Protein AF-A0A7R9P1M8-F1 (afdb_monomer)

Radius of gyration: 37.14 Å; Cα contacts (8 Å, |Δi|>4): 118; chains: 1; bounding box: 90×84×89 Å

Nearest PDB structures (foldseek):
  8ir3-assembly1_R  TM=9.112E-01  e=3.233E-14  Homo sapiens
  7v08-assembly1_w  TM=8.638E-01  e=1.169E-10  Saccharomyces cerevisiae BY4741
  8pv3-assembly1_Cg  TM=8.327E-01  e=1.483E-09  Thermochaetoides thermophila DSM 1495
  8fky-assembly1_ST  TM=3.057E-01  e=1.370E-08  Homo sapiens
  8fkw-assembly1_ST  TM=3.687E-01  e=3.724E-07  Homo sapiens

Structure (mmCIF, N/CA/C/O backbone):
data_AF-A0A7R9P1M8-F1
#
_entry.id   AF-A0A7R9P1M8-F1
#
loop_
_atom_site.group_PDB
_atom_site.id
_atom_site.type_symbol
_atom_site.label_atom_id
_atom_site.label_alt_id
_atom_site.label_comp_id
_atom_site.label_asym_id
_atom_site.label_entity_id
_atom_site.label_seq_id
_atom_site.pdbx_PDB_ins_code
_atom_site.Cartn_x
_atom_site.Cartn_y
_atom_site.Cartn_z
_atom_site.occupancy
_atom_site.B_iso_or_equiv
_atom_site.auth_seq_id
_atom_site.auth_comp_id
_atom_site.auth_asym_id
_atom_site.auth_atom_id
_atom_site.pdbx_PDB_model_num
ATOM 1 N N . MET A 1 1 ? -34.109 23.238 28.960 1.00 33.91 1 MET A N 1
ATOM 2 C CA . MET A 1 1 ? -33.481 24.059 27.879 1.00 33.91 1 MET A CA 1
ATOM 3 C C . MET A 1 1 ? -32.322 23.265 27.256 1.00 33.91 1 MET A C 1
ATOM 5 O O . MET A 1 1 ? -31.266 23.172 27.861 1.00 33.91 1 MET A O 1
ATOM 9 N N . VAL A 1 2 ? -32.544 22.619 26.102 1.00 36.62 2 VAL A N 1
ATOM 10 C CA . VAL A 1 2 ? -31.620 21.648 25.464 1.00 36.62 2 VAL A CA 1
ATOM 11 C C . VAL A 1 2 ? -30.363 22.343 24.923 1.00 36.62 2 VAL A C 1
ATOM 13 O O . VAL A 1 2 ? -30.429 23.009 23.885 1.00 36.62 2 VAL A O 1
ATOM 16 N N . GLN A 1 3 ? -29.222 22.191 25.607 1.00 44.44 3 GLN A N 1
ATOM 17 C CA . GLN A 1 3 ? -27.965 22.880 25.271 1.00 44.44 3 GLN A CA 1
ATOM 18 C C . GLN A 1 3 ? -27.141 22.223 24.149 1.00 44.44 3 GLN A C 1
ATOM 20 O O . GLN A 1 3 ? -26.152 22.800 23.702 1.00 44.44 3 GLN A O 1
ATOM 25 N N . GLY A 1 4 ? -27.555 21.080 23.600 1.00 50.25 4 GLY A N 1
ATOM 26 C CA . GLY A 1 4 ? -26.853 20.493 22.460 1.00 50.25 4 GLY A CA 1
ATOM 27 C C . GLY A 1 4 ? -27.691 19.471 21.714 1.00 50.25 4 GLY A C 1
ATOM 28 O O . GLY A 1 4 ? -28.054 18.441 22.263 1.00 50.25 4 GLY A O 1
ATOM 29 N N . VAL A 1 5 ? -27.966 19.734 20.436 1.00 50.28 5 VAL A N 1
ATOM 30 C CA . VAL A 1 5 ? -28.511 18.719 19.526 1.00 50.28 5 VAL A CA 1
ATOM 31 C C . VAL A 1 5 ? -27.406 18.345 18.559 1.00 50.28 5 VAL A C 1
ATOM 33 O O . VAL A 1 5 ? -26.940 19.174 17.776 1.00 50.28 5 VAL A O 1
ATOM 36 N N . SER A 1 6 ? -26.961 17.090 18.614 1.00 53.50 6 SER A N 1
ATOM 37 C CA . SER A 1 6 ? -26.071 16.558 17.587 1.00 53.50 6 SER A CA 1
ATOM 38 C C . SER A 1 6 ? -26.930 16.156 16.392 1.00 53.50 6 SER A C 1
ATOM 40 O O . SER A 1 6 ? -27.384 15.019 16.289 1.00 53.50 6 SER A O 1
ATOM 42 N N . LEU A 1 7 ? -27.202 17.123 15.513 1.00 57.28 7 LEU A N 1
ATOM 43 C CA . LEU A 1 7 ? -28.158 16.996 14.405 1.00 57.28 7 LEU A CA 1
ATOM 44 C C . LEU A 1 7 ? -27.805 15.876 13.408 1.00 57.28 7 LEU A C 1
ATOM 46 O O . LEU A 1 7 ? -28.711 15.293 12.829 1.00 57.28 7 LEU A O 1
ATOM 50 N N . ILE A 1 8 ? -26.525 15.502 13.255 1.00 56.81 8 ILE A N 1
ATOM 51 C CA . ILE A 1 8 ? -26.124 14.349 12.418 1.00 56.81 8 ILE A CA 1
ATOM 52 C C . ILE A 1 8 ? -26.445 12.999 13.056 1.00 56.81 8 ILE A C 1
ATOM 54 O O . ILE A 1 8 ? -26.829 12.070 12.351 1.00 56.81 8 ILE A O 1
ATOM 58 N N . LEU A 1 9 ? -26.262 12.863 14.370 1.00 58.88 9 LEU A N 1
ATOM 59 C CA . LEU A 1 9 ? -26.604 11.622 15.069 1.00 58.88 9 LEU A CA 1
ATOM 60 C C . LEU A 1 9 ? -28.084 11.585 15.467 1.00 58.88 9 LEU A C 1
ATOM 62 O O . LEU A 1 9 ? -28.535 10.560 15.966 1.00 58.88 9 LEU A O 1
ATOM 66 N N . VAL A 1 10 ? -28.823 12.678 15.229 1.00 65.12 10 VAL A N 1
ATOM 67 C CA . VAL A 1 10 ? -30.232 12.840 15.611 1.00 65.12 10 VAL A CA 1
ATOM 68 C C . VAL A 1 10 ? -30.398 12.527 17.103 1.00 65.12 10 VAL A C 1
ATOM 70 O O . VAL A 1 10 ? -31.267 11.770 17.520 1.00 65.12 10 VAL A O 1
ATOM 73 N N . LEU A 1 11 ? -29.485 13.074 17.911 1.00 65.69 11 LEU A N 1
ATOM 74 C CA . LEU A 1 11 ? -29.470 12.884 19.358 1.00 65.69 11 LEU A CA 1
ATOM 75 C C . LEU A 1 11 ? -29.912 14.184 20.037 1.00 65.69 11 LEU A C 1
ATOM 77 O O . LEU A 1 11 ? -29.122 15.140 20.062 1.00 65.69 11 LEU A O 1
ATOM 81 N N . PRO A 1 12 ? -31.147 14.243 20.566 1.00 70.38 12 PRO A N 1
ATOM 82 C CA . PRO A 1 12 ? -31.504 15.223 21.576 1.00 70.38 12 PRO A CA 1
ATOM 83 C C . PRO A 1 12 ? -30.882 14.780 22.909 1.00 70.38 12 PRO A C 1
ATOM 85 O O . PRO A 1 12 ? -30.998 13.619 23.301 1.00 70.38 12 PRO A O 1
ATOM 88 N N . ALA A 1 13 ? -30.152 15.681 23.563 1.00 72.81 13 ALA A N 1
ATOM 89 C CA . ALA A 1 13 ? -29.645 15.468 24.913 1.00 72.81 13 ALA A CA 1
ATOM 90 C C . ALA A 1 13 ? -30.435 16.364 25.865 1.00 72.81 13 ALA A C 1
ATOM 92 O O . ALA A 1 13 ? -30.288 17.587 25.833 1.00 72.81 13 ALA A O 1
ATOM 93 N N . ASP A 1 14 ? -31.288 15.752 26.679 1.00 79.12 14 ASP A N 1
ATOM 94 C CA . ASP A 1 14 ? -32.125 16.464 27.637 1.00 79.12 14 ASP A CA 1
ATOM 95 C C . ASP A 1 14 ? -31.483 16.392 29.021 1.00 79.12 14 ASP A C 1
ATOM 97 O O . ASP A 1 14 ? -31.385 15.326 29.625 1.00 79.12 14 ASP A O 1
ATOM 101 N N . ASP A 1 15 ? -31.035 17.543 29.519 1.00 77.69 15 ASP A N 1
ATOM 102 C CA . ASP A 1 15 ? -30.379 17.671 30.828 1.00 77.69 15 ASP A CA 1
ATOM 103 C C . ASP A 1 15 ? -31.388 17.828 31.987 1.00 77.69 15 ASP A C 1
ATOM 105 O O . ASP A 1 15 ? -31.011 18.093 33.132 1.00 77.69 15 ASP A O 1
ATOM 109 N N . GLU A 1 16 ? -32.690 17.705 31.708 1.00 81.31 16 GLU A N 1
ATOM 110 C CA . GLU A 1 16 ? -33.734 17.835 32.723 1.00 81.31 16 GLU A CA 1
ATOM 111 C C . GLU A 1 16 ? -33.775 16.610 33.642 1.00 81.31 16 GLU A C 1
ATOM 113 O O . GLU A 1 16 ? -33.667 15.457 33.221 1.00 81.31 16 GLU A O 1
ATOM 118 N N . LYS A 1 17 ? -33.911 16.864 34.949 1.00 76.94 17 LYS A N 1
ATOM 119 C CA . LYS A 1 17 ? -33.915 15.804 35.960 1.00 76.94 17 LYS A CA 1
ATOM 120 C C . LYS A 1 17 ? -35.163 14.939 35.795 1.00 76.94 17 LYS A C 1
ATOM 122 O O . LYS A 1 17 ? -36.282 15.431 35.908 1.00 76.94 17 LYS A O 1
ATOM 127 N N . LEU A 1 18 ? -34.962 13.637 35.613 1.00 78.62 18 LEU A N 1
ATOM 128 C CA . LEU A 1 18 ? -36.055 12.670 35.546 1.00 78.62 18 LEU A CA 1
ATOM 129 C C . LEU A 1 18 ? -36.800 12.585 36.887 1.00 78.62 18 LEU A C 1
ATOM 131 O O . LEU A 1 18 ? -36.188 12.424 37.947 1.00 78.62 18 LEU A O 1
ATOM 135 N N . GLY A 1 19 ? -38.132 12.648 36.837 1.00 76.50 19 GLY A N 1
ATOM 136 C CA . GLY A 1 19 ? -38.995 12.490 38.006 1.00 76.50 19 GLY A CA 1
ATOM 137 C C . GLY A 1 19 ? -39.025 11.037 38.482 1.00 76.50 19 GLY A C 1
ATOM 138 O O . GLY A 1 19 ? -39.856 10.250 38.035 1.00 76.50 19 GLY A O 1
ATOM 139 N N . THR A 1 20 ? -38.134 10.677 39.409 1.00 70.62 20 THR A N 1
ATOM 140 C CA . THR A 1 20 ? -37.931 9.299 39.907 1.00 70.62 20 THR A CA 1
ATOM 141 C C . THR A 1 20 ? -39.194 8.628 40.456 1.00 70.62 20 THR A C 1
ATOM 143 O O . THR A 1 20 ? -39.318 7.412 40.380 1.00 70.62 20 T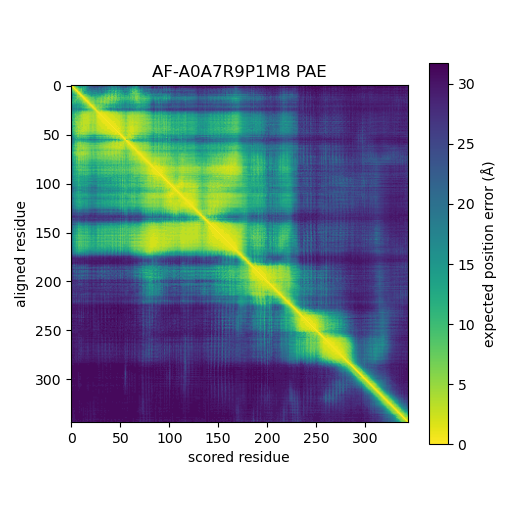HR A O 1
ATOM 146 N N . GLN A 1 21 ? -40.161 9.400 40.956 1.00 67.50 21 GLN A N 1
ATOM 147 C CA . GLN A 1 21 ? -41.427 8.890 41.500 1.00 67.50 21 GLN A CA 1
ATOM 148 C C . GLN A 1 21 ? -42.419 8.432 40.416 1.00 67.50 21 GLN A C 1
ATOM 150 O O . GLN A 1 21 ? -43.186 7.496 40.634 1.00 67.50 21 GLN A O 1
ATOM 155 N N . ASN A 1 22 ? -42.384 9.051 39.233 1.00 65.50 22 ASN A N 1
ATOM 156 C CA . ASN A 1 22 ? -43.268 8.714 38.109 1.00 65.50 22 ASN A CA 1
ATOM 157 C C . ASN A 1 22 ? -42.772 7.488 37.327 1.00 65.50 22 ASN A C 1
ATOM 159 O O . ASN A 1 22 ? -43.540 6.860 36.607 1.00 65.50 22 ASN A O 1
ATOM 163 N N . LEU A 1 23 ? -41.502 7.119 37.515 1.00 68.50 23 LEU A N 1
ATOM 164 C CA . LEU A 1 23 ? -40.864 5.940 36.922 1.00 68.50 23 LEU A CA 1
ATOM 165 C C . LEU A 1 23 ? -41.205 4.623 37.641 1.00 68.50 23 LEU A C 1
ATOM 167 O O . LEU A 1 23 ? -40.931 3.562 37.098 1.00 68.50 23 LEU A O 1
ATOM 171 N N . VAL A 1 24 ? -41.766 4.681 38.855 1.00 69.19 24 VAL A N 1
ATOM 172 C CA . VAL A 1 24 ? -42.072 3.500 39.695 1.00 69.19 24 VAL A CA 1
ATOM 173 C C . VAL A 1 24 ? -43.558 3.106 39.623 1.00 69.19 24 VAL A C 1
ATOM 175 O O . VAL A 1 24 ? -43.949 2.036 40.080 1.00 69.19 24 VAL A O 1
ATOM 178 N N . ARG A 1 25 ? -44.410 3.962 39.045 1.00 73.88 25 ARG A N 1
ATOM 179 C CA . ARG A 1 25 ? -45.865 3.754 38.954 1.00 73.88 25 ARG A CA 1
ATOM 180 C C . ARG A 1 25 ? -46.264 3.005 37.678 1.00 73.88 25 ARG A C 1
ATOM 182 O O . ARG A 1 25 ? -45.540 3.013 36.690 1.00 73.88 25 ARG A O 1
ATOM 189 N N . SER A 1 26 ? -47.475 2.443 37.671 1.00 72.75 26 SER A N 1
ATOM 190 C CA . SER A 1 26 ? -48.095 1.786 36.505 1.00 72.75 26 SER A CA 1
ATOM 191 C C . SER A 1 26 ? -48.240 2.686 35.267 1.00 72.75 26 SER A C 1
ATOM 193 O O . SER A 1 26 ? -48.416 2.178 34.166 1.00 72.75 26 SER A O 1
ATOM 195 N N . ASP A 1 27 ? -48.153 4.011 35.426 1.00 79.69 27 ASP A N 1
ATOM 196 C CA . ASP A 1 27 ? -48.227 5.000 34.338 1.00 79.69 27 ASP A CA 1
ATOM 197 C C . ASP A 1 27 ? -46.855 5.384 33.738 1.00 79.69 27 ASP A C 1
ATOM 199 O O . ASP A 1 27 ? -46.757 6.354 32.983 1.00 79.69 27 ASP A O 1
ATOM 203 N N . GLN A 1 28 ? -45.794 4.625 34.039 1.00 85.50 28 GLN A N 1
ATOM 204 C CA . GLN A 1 28 ? -44.430 4.854 33.544 1.00 85.50 28 GLN A CA 1
ATOM 205 C C . GLN A 1 28 ? -44.363 5.048 32.019 1.00 85.50 28 GLN A C 1
ATOM 207 O O . GLN A 1 28 ? -43.716 5.981 31.541 1.00 85.50 28 GLN A O 1
ATOM 212 N N . ASP A 1 29 ? -45.050 4.199 31.253 1.00 87.69 29 ASP A N 1
ATOM 213 C CA . ASP A 1 29 ? -45.000 4.231 29.787 1.00 87.69 29 ASP A CA 1
ATOM 214 C C . ASP A 1 29 ? -45.601 5.515 29.206 1.00 87.69 29 ASP A C 1
ATOM 216 O O . ASP A 1 29 ? -45.087 6.051 28.224 1.00 87.69 29 ASP A O 1
ATOM 220 N N . LYS A 1 30 ? -46.666 6.042 29.826 1.00 89.38 30 LYS A N 1
ATOM 221 C CA . LYS A 1 30 ? -47.288 7.306 29.404 1.00 89.38 30 LYS A CA 1
ATOM 222 C C . LYS A 1 30 ? -46.332 8.469 29.644 1.00 89.38 30 LYS A C 1
ATOM 224 O O . LYS A 1 30 ? -46.075 9.241 28.729 1.00 89.38 30 LYS A O 1
ATOM 229 N N . TYR A 1 31 ? -45.727 8.520 30.831 1.00 87.50 31 TYR A N 1
ATOM 230 C CA . TYR A 1 31 ? -44.751 9.549 31.187 1.00 87.50 31 TYR A CA 1
ATOM 231 C C . TYR A 1 31 ? -43.525 9.545 30.258 1.00 87.50 31 TYR A C 1
ATOM 233 O O . TYR A 1 31 ? -43.118 10.597 29.767 1.00 87.50 31 TYR A O 1
ATOM 241 N N . LEU A 1 32 ? -42.956 8.369 29.965 1.00 88.31 32 LEU A N 1
ATOM 242 C CA . LEU A 1 32 ? -41.826 8.248 29.036 1.00 88.31 32 LEU A CA 1
ATOM 243 C C . LEU A 1 32 ? -42.207 8.638 27.605 1.00 88.31 32 LEU A C 1
ATOM 245 O O . LEU A 1 32 ? -41.400 9.248 26.904 1.00 88.31 32 LEU A O 1
ATOM 249 N N . LYS A 1 33 ? -43.425 8.299 27.170 1.00 91.50 33 LYS A N 1
ATOM 250 C CA . LYS A 1 33 ? -43.931 8.659 25.845 1.00 91.50 33 LYS A CA 1
ATOM 251 C C . LYS A 1 33 ? -44.124 10.166 25.703 1.00 91.50 33 LYS A C 1
ATOM 253 O O . LYS A 1 33 ? -43.729 10.708 24.675 1.00 91.50 33 LYS A O 1
ATOM 258 N N . ASP A 1 34 ? -44.689 10.827 26.708 1.00 90.25 34 ASP A N 1
ATOM 259 C CA . ASP A 1 34 ? -44.897 12.278 26.695 1.00 90.25 34 ASP A CA 1
ATOM 260 C C . ASP A 1 34 ? -43.557 13.024 26.698 1.00 90.25 34 ASP A C 1
ATOM 262 O O . ASP A 1 34 ? -43.338 13.898 25.862 1.00 90.25 34 ASP A O 1
ATOM 266 N N . LEU A 1 35 ? -42.605 12.588 27.532 1.00 88.69 35 LEU A N 1
ATOM 267 C CA . LEU A 1 35 ? -41.245 13.130 27.543 1.00 88.69 35 LEU A CA 1
ATOM 268 C C . LEU A 1 35 ? -40.546 12.944 26.184 1.00 88.69 35 LEU A C 1
ATOM 270 O O . LEU A 1 35 ? -40.005 13.890 25.616 1.00 88.69 35 LEU A O 1
ATOM 274 N N . ALA A 1 36 ? -40.590 11.731 25.621 1.00 90.25 36 ALA A N 1
ATOM 275 C CA . ALA A 1 36 ? -39.993 11.448 24.318 1.00 90.25 36 ALA A CA 1
ATOM 276 C C . ALA A 1 36 ? -40.665 12.239 23.185 1.00 90.25 36 ALA A C 1
ATOM 278 O O . ALA A 1 36 ? -39.981 12.664 22.253 1.00 90.25 36 ALA A O 1
ATOM 279 N N . ARG A 1 37 ? -41.987 12.454 23.259 1.00 93.25 37 ARG A N 1
ATOM 280 C CA . ARG A 1 37 ? -42.743 13.279 22.308 1.00 93.25 37 ARG A CA 1
ATOM 281 C C . ARG A 1 37 ? -42.241 14.718 22.333 1.00 93.25 37 ARG A C 1
ATOM 283 O O . ARG A 1 37 ? -41.959 15.265 21.270 1.00 93.25 37 ARG A O 1
ATOM 290 N N . ASP A 1 38 ? -42.104 15.305 23.517 1.00 90.94 38 ASP A N 1
ATOM 291 C CA . ASP A 1 38 ? -41.679 16.697 23.670 1.00 90.94 38 ASP A CA 1
ATOM 292 C C . ASP A 1 38 ? -40.243 16.894 23.151 1.00 90.94 38 ASP A C 1
ATOM 294 O O . ASP A 1 38 ? -39.971 17.818 22.378 1.00 90.94 38 ASP A O 1
ATOM 298 N N . ASN A 1 39 ? -39.341 15.955 23.450 1.00 89.69 39 ASN A N 1
ATOM 299 C CA . ASN A 1 39 ? -37.948 16.014 22.995 1.00 89.69 39 ASN A CA 1
ATOM 300 C C . ASN A 1 39 ? -37.823 15.772 21.478 1.00 89.69 39 ASN A C 1
ATOM 302 O O . ASN A 1 39 ? -37.040 16.441 20.795 1.00 89.69 39 ASN A O 1
ATOM 306 N N . ALA A 1 40 ? -38.630 14.864 20.915 1.00 91.56 40 ALA A N 1
ATOM 307 C CA . ALA A 1 40 ? -38.711 14.650 19.470 1.00 91.56 40 ALA A CA 1
ATOM 308 C C . ALA A 1 40 ? -39.262 15.884 18.741 1.00 91.56 40 ALA A C 1
ATOM 310 O O . ALA A 1 40 ? -38.746 16.245 17.683 1.00 91.56 40 ALA A O 1
ATOM 311 N N . GLN A 1 41 ? -40.256 16.566 19.319 1.00 91.62 41 GLN A N 1
ATOM 312 C CA . GLN A 1 41 ? -40.802 17.801 18.760 1.00 91.62 41 GLN A CA 1
ATOM 313 C C . GLN A 1 41 ? -39.725 18.888 18.668 1.00 91.62 41 GLN A C 1
ATOM 315 O O . GLN A 1 41 ? -39.547 19.493 17.611 1.00 91.62 41 GLN A O 1
ATOM 320 N N . LEU A 1 42 ? -38.953 19.097 19.740 1.00 90.19 42 LEU A N 1
ATOM 321 C CA . LEU A 1 42 ? -37.840 20.054 19.747 1.00 90.19 42 LEU A CA 1
ATOM 322 C C . LEU A 1 42 ? -36.767 19.713 18.705 1.00 90.19 42 LEU A C 1
ATOM 324 O O . LEU A 1 42 ? -36.198 20.609 18.077 1.00 90.19 42 LEU A O 1
ATOM 328 N N . LEU A 1 43 ? -36.488 18.424 18.508 1.00 88.75 43 LEU A N 1
ATOM 329 C CA . LEU A 1 43 ? -35.537 17.959 17.506 1.00 88.75 43 LEU A CA 1
ATOM 330 C C . LEU A 1 43 ? -36.031 18.224 16.079 1.00 88.75 43 LEU A C 1
ATOM 332 O O . LEU A 1 43 ? -35.263 18.726 15.260 1.00 88.75 43 LEU A O 1
ATOM 336 N N . ILE A 1 44 ? -37.293 17.910 15.777 1.00 90.88 44 ILE A N 1
ATOM 337 C CA . ILE A 1 44 ? -37.873 18.107 14.441 1.00 90.88 44 ILE A CA 1
ATOM 338 C C . ILE A 1 44 ? -37.930 19.596 14.101 1.00 90.88 44 ILE A C 1
ATOM 340 O O . ILE A 1 44 ? -37.521 19.974 13.004 1.00 90.88 44 ILE A O 1
ATOM 344 N N . ASN A 1 45 ? -38.332 20.440 15.057 1.00 91.69 45 ASN A N 1
ATOM 345 C CA . ASN A 1 45 ? -38.341 21.894 14.887 1.00 91.69 45 ASN A CA 1
ATOM 346 C C . ASN A 1 45 ? -36.953 22.407 14.455 1.00 91.69 45 ASN A C 1
ATOM 348 O O . ASN A 1 45 ? -36.838 23.106 13.453 1.00 91.69 45 ASN A O 1
ATOM 352 N N . LYS A 1 46 ? -35.882 21.962 15.128 1.00 88.69 46 LYS A N 1
ATOM 353 C CA . LYS A 1 46 ? -34.498 22.327 14.774 1.00 88.69 46 LYS A CA 1
ATOM 354 C C . LYS A 1 46 ? -34.040 21.780 13.421 1.00 88.69 46 LYS A C 1
ATOM 356 O O . LYS A 1 46 ? -33.220 22.411 12.764 1.00 88.69 46 LYS A O 1
ATOM 361 N N . ILE A 1 47 ? -34.521 20.609 12.995 1.00 88.75 47 ILE A N 1
ATOM 362 C CA . ILE A 1 47 ? -34.212 20.068 11.659 1.00 88.75 47 ILE A CA 1
ATOM 363 C C . ILE A 1 47 ? -34.887 20.906 10.569 1.00 88.75 47 ILE A C 1
ATOM 365 O O . ILE A 1 47 ? -34.293 21.110 9.514 1.00 88.75 47 ILE A O 1
ATOM 369 N N . TRP A 1 48 ? -36.102 21.398 10.808 1.00 89.19 48 TRP A N 1
ATOM 370 C CA . TRP A 1 48 ? -36.834 22.225 9.846 1.00 89.19 48 TRP A CA 1
ATOM 371 C C . TRP A 1 48 ? -36.317 23.665 9.746 1.00 89.19 48 TRP A C 1
ATOM 373 O O . TRP A 1 48 ? -36.492 24.289 8.704 1.00 89.19 48 TRP A O 1
ATOM 383 N N . GLU A 1 49 ? -35.633 24.175 10.773 1.00 90.12 49 GLU A N 1
ATOM 384 C CA . GLU A 1 49 ? -34.912 25.459 10.715 1.00 90.12 49 GLU A CA 1
ATOM 385 C C . GLU A 1 49 ? -33.676 25.423 9.790 1.00 90.12 49 GLU A C 1
ATOM 387 O O . GLU A 1 49 ? -33.194 26.468 9.351 1.00 90.12 49 GLU A O 1
ATOM 392 N N . LEU A 1 50 ? -33.133 24.236 9.492 1.00 89.00 50 LEU A N 1
ATOM 393 C CA . LEU A 1 50 ? -31.931 24.087 8.669 1.00 89.00 50 LEU A CA 1
ATOM 394 C C . LEU A 1 50 ? -32.219 24.287 7.168 1.00 89.00 50 LEU A C 1
ATOM 396 O O . LEU A 1 50 ? -33.315 23.987 6.688 1.00 89.00 50 LEU A O 1
ATOM 400 N N . PRO A 1 51 ? -31.215 24.722 6.378 1.00 90.00 51 PRO A N 1
ATOM 401 C CA . PRO A 1 51 ? -31.383 24.910 4.942 1.00 90.00 51 PRO A CA 1
ATOM 402 C C . PRO A 1 51 ? -31.721 23.582 4.253 1.00 90.00 51 PRO A C 1
ATOM 404 O O . PRO A 1 51 ? -30.976 22.596 4.346 1.00 90.00 51 PRO A O 1
ATOM 407 N N . SER A 1 52 ? -32.848 23.582 3.541 1.00 88.62 52 SER A N 1
ATOM 408 C CA . SER A 1 52 ? -33.305 22.459 2.729 1.00 88.62 52 SER A CA 1
ATOM 409 C C . SER A 1 52 ? -32.954 22.671 1.258 1.00 88.62 52 SER A C 1
ATOM 411 O O . SER A 1 52 ? -33.077 23.764 0.710 1.00 88.62 52 SER A O 1
ATOM 413 N N . GLU A 1 53 ? -32.500 21.605 0.612 1.00 88.50 53 GLU A N 1
ATOM 414 C CA . GLU A 1 53 ? -32.203 21.556 -0.812 1.00 88.50 53 GLU A CA 1
ATOM 415 C C . GLU A 1 53 ? -33.092 20.509 -1.468 1.00 88.50 53 GLU A C 1
ATOM 417 O O . GLU A 1 53 ? -33.288 19.411 -0.943 1.00 88.50 53 GLU A O 1
ATOM 422 N N . ARG A 1 54 ? -33.634 20.845 -2.637 1.00 86.56 54 ARG A N 1
ATOM 423 C CA . ARG A 1 54 ? -34.325 19.873 -3.482 1.00 86.56 54 ARG A CA 1
ATOM 424 C C . ARG A 1 54 ? -33.288 19.213 -4.371 1.00 86.56 54 ARG A C 1
ATOM 426 O O . ARG A 1 54 ? -32.727 19.864 -5.250 1.00 86.56 54 ARG A O 1
ATOM 433 N N . ILE A 1 55 ? -33.014 17.944 -4.102 1.00 85.19 55 ILE A N 1
ATOM 434 C CA . ILE A 1 55 ? -32.154 17.113 -4.939 1.00 85.19 55 ILE A CA 1
ATOM 435 C C . ILE A 1 55 ? -33.067 16.071 -5.573 1.00 85.19 55 ILE A C 1
ATOM 437 O O . ILE A 1 55 ? -33.696 15.278 -4.871 1.00 85.19 55 ILE A O 1
ATOM 441 N N . ASP A 1 56 ? -33.155 16.120 -6.899 1.00 85.06 56 ASP A N 1
ATOM 442 C CA . ASP A 1 56 ? -34.098 15.352 -7.710 1.00 85.06 56 ASP A CA 1
ATOM 443 C C . ASP A 1 56 ? -35.560 15.615 -7.284 1.00 85.06 56 ASP A C 1
ATOM 445 O O . ASP A 1 56 ? -36.089 16.700 -7.525 1.00 85.06 56 ASP A O 1
ATOM 449 N N . GLU A 1 57 ? -36.198 14.651 -6.616 1.00 84.62 57 GLU A N 1
ATOM 450 C CA . GLU A 1 57 ? -37.596 14.700 -6.156 1.00 84.62 57 GLU A CA 1
ATOM 451 C C . GLU A 1 57 ? -37.717 14.757 -4.619 1.00 84.62 57 GLU A C 1
ATOM 453 O O . GLU A 1 57 ? -38.821 14.838 -4.080 1.00 84.62 57 GLU A O 1
ATOM 458 N N . ALA A 1 58 ? -36.592 14.725 -3.892 1.00 83.06 58 ALA A N 1
ATOM 459 C CA . ALA A 1 58 ? -36.567 14.679 -2.433 1.00 83.06 58 ALA A CA 1
ATOM 460 C C . ALA A 1 58 ? -36.087 16.004 -1.824 1.00 83.06 58 ALA A C 1
ATOM 462 O O . ALA A 1 58 ? -35.107 16.610 -2.263 1.00 83.06 58 ALA A O 1
ATOM 463 N N . ILE A 1 59 ? -36.765 16.436 -0.759 1.00 87.00 59 ILE A N 1
ATOM 464 C CA . ILE A 1 59 ? -36.324 17.554 0.078 1.00 87.00 59 ILE A CA 1
ATOM 465 C C . ILE A 1 59 ? -35.306 17.002 1.077 1.00 87.00 59 ILE A C 1
ATOM 467 O O . ILE A 1 59 ? -35.650 16.201 1.946 1.00 87.00 59 ILE A O 1
ATOM 471 N N . VAL A 1 60 ? -34.047 17.412 0.941 1.00 89.31 60 VAL A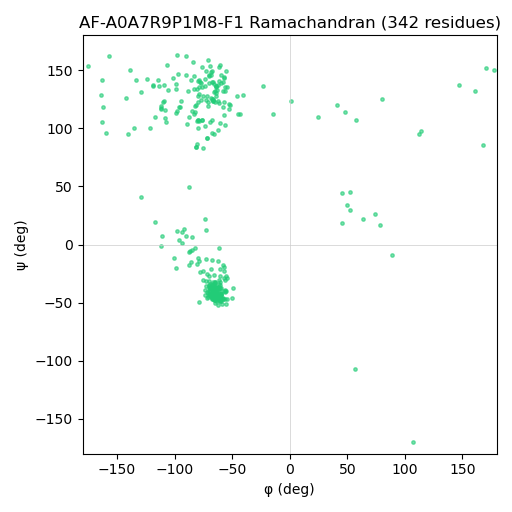 N 1
ATOM 472 C CA . VAL A 1 60 ? -32.936 16.975 1.793 1.00 89.31 60 VAL A CA 1
ATOM 473 C C . VAL A 1 60 ? -32.435 18.155 2.613 1.00 89.31 60 VAL A C 1
ATOM 475 O O . VAL A 1 60 ? -32.251 19.252 2.097 1.00 89.31 60 VAL A O 1
ATOM 478 N N . VAL A 1 61 ? -32.177 17.934 3.898 1.00 89.62 61 VAL A N 1
ATOM 479 C CA . VAL A 1 61 ? -31.631 18.951 4.805 1.00 89.62 61 VAL A CA 1
ATOM 480 C C . VAL A 1 61 ? -30.122 18.759 4.958 1.00 89.62 61 VAL A C 1
ATOM 482 O O . VAL A 1 61 ? -29.649 17.642 5.184 1.00 89.62 61 VAL A O 1
ATOM 485 N N . LYS A 1 62 ? -29.346 19.846 4.868 1.00 87.19 62 LYS A N 1
ATOM 486 C CA . LYS A 1 62 ? -27.899 19.812 5.137 1.00 87.19 62 LYS A CA 1
ATOM 487 C C . LYS A 1 62 ? -27.630 19.862 6.638 1.00 87.19 62 LYS A C 1
ATOM 489 O O . LYS A 1 62 ? -27.750 20.908 7.268 1.00 87.19 62 LYS A O 1
ATOM 494 N N . LEU A 1 63 ? -27.226 18.727 7.203 1.00 86.31 63 LEU A N 1
ATOM 495 C CA . LEU A 1 63 ? -26.902 18.624 8.625 1.00 86.31 63 LEU A CA 1
ATOM 496 C C . LEU A 1 63 ? -25.486 19.171 8.922 1.00 86.31 63 LEU A C 1
ATOM 498 O O . LEU A 1 63 ? -24.559 18.925 8.141 1.00 86.31 63 LEU A O 1
ATOM 502 N N . PRO A 1 64 ? -25.286 19.886 10.046 1.00 87.62 64 PRO A N 1
ATOM 503 C CA . PRO A 1 64 ? -23.973 20.380 10.467 1.00 87.62 64 PRO A CA 1
ATOM 504 C C . PRO A 1 64 ? -23.052 19.226 10.893 1.00 87.62 64 PRO A C 1
ATOM 506 O O . PRO A 1 64 ? -23.558 18.204 11.350 1.00 87.62 64 PRO A O 1
ATOM 509 N N . PRO A 1 65 ? -21.714 19.366 10.809 1.00 85.81 65 PRO A N 1
ATOM 510 C CA . PRO A 1 65 ? -20.773 18.309 11.190 1.00 85.81 65 PRO A CA 1
ATOM 511 C C . PRO A 1 65 ? -20.997 17.820 12.635 1.00 85.81 65 PRO A C 1
ATOM 513 O O . PRO A 1 65 ? -21.416 18.600 13.493 1.00 85.81 65 PRO A O 1
ATOM 516 N N . PRO A 1 66 ? -20.714 16.538 12.936 1.00 84.31 66 PRO A N 1
ATOM 517 C CA . PRO A 1 66 ? -21.039 15.966 14.235 1.00 84.31 66 PRO A CA 1
ATOM 518 C C . PRO A 1 66 ? -20.177 16.603 15.331 1.00 84.31 66 PRO A C 1
ATOM 520 O O . PRO A 1 66 ? -18.949 16.580 15.259 1.00 84.31 66 PRO A O 1
ATOM 523 N N . SER A 1 67 ? -20.825 17.143 16.362 1.00 83.94 67 SER A N 1
ATOM 524 C CA . SER A 1 67 ? -20.164 17.708 17.547 1.00 83.94 67 SER A CA 1
ATOM 525 C C . SER A 1 67 ? -19.573 16.635 18.466 1.00 83.94 67 SER A C 1
ATOM 527 O O . SER A 1 67 ? -18.554 16.860 19.118 1.00 83.94 67 SER A O 1
ATOM 529 N N . PHE A 1 68 ? -20.198 15.456 18.518 1.00 84.69 68 PHE A N 1
ATOM 530 C CA . PHE A 1 68 ? -19.778 14.367 19.391 1.00 84.69 68 PHE A CA 1
ATOM 531 C C . PHE A 1 68 ? -18.624 13.575 18.765 1.00 84.69 68 PHE A C 1
ATOM 533 O O . PHE A 1 68 ? -18.780 12.906 17.740 1.00 84.69 68 PHE A O 1
ATOM 540 N N . ILE A 1 69 ? -17.449 13.645 19.391 1.00 86.88 69 ILE A N 1
ATOM 541 C CA . ILE A 1 69 ? -16.241 12.965 18.918 1.00 86.88 69 ILE A CA 1
ATOM 542 C C . ILE A 1 69 ? -16.307 11.492 19.324 1.00 86.88 69 ILE A C 1
ATOM 544 O O . ILE A 1 69 ? -15.994 11.122 20.455 1.00 86.88 69 ILE A O 1
ATOM 548 N N . LEU A 1 70 ? -16.685 10.634 18.378 1.00 87.69 70 LEU A N 1
ATOM 549 C CA . LEU A 1 70 ? -16.651 9.187 18.570 1.00 87.69 70 LEU A CA 1
ATOM 550 C C . LEU A 1 70 ? -15.226 8.632 18.398 1.00 87.69 70 LEU A C 1
ATOM 552 O O . LEU A 1 70 ? -14.498 9.054 17.488 1.00 87.69 70 LEU A O 1
ATOM 556 N N . PRO A 1 71 ? -14.810 7.648 19.218 1.00 93.12 71 PRO A N 1
ATOM 557 C CA . PRO A 1 71 ? -13.540 6.971 19.013 1.00 93.12 71 PRO A CA 1
ATOM 558 C C . PRO A 1 71 ? -13.560 6.208 17.685 1.00 93.12 71 PRO A C 1
ATOM 560 O O . PRO A 1 71 ? -14.520 5.519 17.340 1.00 93.12 71 PRO A O 1
ATOM 563 N N . ARG A 1 72 ? -12.468 6.313 16.926 1.00 94.31 72 ARG A N 1
ATOM 564 C CA . ARG A 1 72 ? -12.323 5.589 15.659 1.00 94.31 72 ARG A CA 1
ATOM 565 C C . ARG A 1 72 ? -12.155 4.095 15.921 1.00 94.31 72 ARG A C 1
ATOM 567 O O . ARG A 1 72 ? -11.344 3.707 16.753 1.00 94.31 72 ARG A O 1
ATOM 574 N N . GLU A 1 73 ? -12.812 3.269 15.109 1.00 93.69 73 GLU A N 1
ATOM 575 C CA . GLU A 1 73 ? -12.597 1.813 15.096 1.00 93.69 73 GLU A CA 1
ATOM 576 C C . GLU A 1 73 ? -11.141 1.464 14.751 1.00 93.69 73 GLU A C 1
ATOM 578 O O . GLU A 1 73 ? -10.515 0.608 15.372 1.00 93.69 73 GLU A O 1
ATOM 583 N N . ASN A 1 74 ? -10.590 2.160 13.753 1.00 94.25 74 ASN A N 1
ATOM 584 C CA . ASN A 1 74 ? -9.249 1.920 13.245 1.00 94.25 74 ASN A CA 1
ATOM 585 C C . ASN A 1 74 ? -8.329 3.117 13.506 1.00 94.25 74 ASN A C 1
ATOM 587 O O . ASN A 1 74 ? -8.746 4.273 13.317 1.00 94.25 74 ASN A O 1
ATOM 591 N N . PRO A 1 75 ? -7.053 2.861 13.861 1.00 93.44 75 PRO A N 1
ATOM 592 C CA . PRO A 1 75 ? -6.078 3.923 14.025 1.00 93.44 75 PRO A CA 1
ATOM 593 C C . PRO A 1 75 ? -5.906 4.687 12.715 1.00 93.44 75 PRO A C 1
ATOM 595 O O . PRO A 1 75 ? -6.114 4.158 11.616 1.00 93.44 75 PRO A O 1
ATOM 598 N N . VAL A 1 76 ? -5.484 5.942 12.832 1.00 92.12 76 VAL A N 1
ATOM 599 C CA . VAL A 1 76 ? -5.162 6.757 11.662 1.00 92.12 76 VAL A CA 1
ATOM 600 C C . VAL A 1 76 ? -4.099 6.026 10.828 1.00 92.12 76 VAL A C 1
ATOM 602 O O . VAL A 1 76 ? -3.105 5.549 11.391 1.00 92.12 76 VAL A O 1
ATOM 605 N N . PRO A 1 77 ? -4.284 5.901 9.499 1.00 94.19 77 PRO A N 1
ATOM 606 C CA . PRO A 1 77 ? -3.276 5.313 8.632 1.00 94.19 77 PRO A CA 1
ATOM 607 C C . PRO A 1 77 ? -1.930 6.005 8.842 1.00 94.19 77 PRO A C 1
ATOM 609 O O . PRO A 1 77 ? -1.808 7.216 8.661 1.00 94.19 77 PRO A O 1
ATOM 612 N N . LYS A 1 78 ? -0.910 5.235 9.234 1.00 89.88 78 LYS A N 1
ATOM 613 C CA . LYS A 1 78 ? 0.431 5.785 9.445 1.00 89.88 78 LYS A CA 1
ATOM 614 C C . LYS A 1 78 ? 0.963 6.363 8.128 1.00 89.88 78 LYS A C 1
ATOM 616 O O . LYS A 1 78 ? 0.766 5.734 7.078 1.00 89.88 78 LYS A O 1
ATOM 621 N N . PRO A 1 79 ? 1.666 7.509 8.161 1.00 89.56 79 PRO A N 1
ATOM 622 C CA . PRO A 1 79 ? 2.297 8.049 6.968 1.00 89.56 79 PRO A CA 1
ATOM 623 C C . PRO A 1 79 ? 3.261 7.014 6.385 1.00 89.56 79 PRO A C 1
ATOM 625 O O . PRO A 1 79 ? 3.911 6.251 7.107 1.00 89.56 79 PRO A O 1
ATOM 628 N N . LYS A 1 80 ? 3.330 6.957 5.053 1.00 87.00 80 LYS A N 1
ATOM 629 C CA . LYS A 1 80 ? 4.201 5.996 4.376 1.00 87.00 80 LYS A CA 1
ATOM 630 C C . LYS A 1 80 ? 5.657 6.326 4.719 1.00 87.00 80 LYS A C 1
ATOM 632 O O . LYS A 1 80 ? 6.070 7.467 4.518 1.00 87.00 80 LYS A O 1
ATOM 637 N N . PRO A 1 81 ? 6.446 5.351 5.193 1.00 89.25 81 PRO A N 1
ATOM 638 C CA . PRO A 1 81 ? 7.848 5.588 5.485 1.00 89.25 81 PRO A CA 1
ATOM 639 C C . PRO A 1 81 ? 8.595 5.944 4.198 1.00 89.25 81 PRO A C 1
ATOM 641 O O . PRO A 1 81 ? 8.400 5.314 3.154 1.00 89.25 81 PRO A O 1
ATOM 644 N N . ILE A 1 82 ? 9.452 6.959 4.289 1.00 90.69 82 ILE A N 1
ATOM 645 C CA . ILE A 1 82 ? 10.212 7.488 3.155 1.00 90.69 82 ILE A CA 1
ATOM 646 C C . ILE A 1 82 ? 11.222 6.431 2.687 1.00 90.69 82 ILE A C 1
ATOM 648 O O . ILE A 1 82 ? 12.036 5.929 3.468 1.00 90.69 82 ILE A O 1
ATOM 652 N N . SER A 1 83 ? 11.178 6.086 1.399 1.00 92.75 83 SER A N 1
ATOM 653 C CA . SER A 1 83 ? 12.141 5.168 0.779 1.00 92.75 83 SER A CA 1
ATOM 654 C C . SER A 1 83 ? 13.527 5.804 0.640 1.00 92.75 83 SER A C 1
ATOM 656 O O . SER A 1 83 ? 13.656 7.025 0.583 1.00 92.75 83 SER A O 1
ATOM 658 N N . LYS A 1 84 ? 14.583 4.988 0.506 1.00 91.50 84 LYS A N 1
ATOM 659 C CA . LYS A 1 84 ? 15.954 5.503 0.328 1.00 91.50 84 LYS A CA 1
ATOM 660 C C . LYS A 1 84 ? 16.081 6.448 -0.876 1.00 91.50 84 LYS A C 1
ATOM 662 O O . LYS A 1 84 ? 16.751 7.466 -0.779 1.00 91.50 84 LYS A O 1
ATOM 667 N N . TRP A 1 85 ? 15.408 6.127 -1.982 1.00 91.62 85 TRP A N 1
ATOM 668 C CA . TRP A 1 85 ? 15.394 6.980 -3.172 1.00 91.62 85 TRP A CA 1
ATOM 669 C C . TRP A 1 85 ? 14.676 8.309 -2.933 1.00 91.62 85 TRP A C 1
ATOM 671 O O . TRP A 1 85 ? 15.138 9.333 -3.406 1.00 91.62 85 TRP A O 1
ATOM 681 N N . GLN A 1 86 ? 13.572 8.316 -2.182 1.00 92.75 86 GLN A N 1
ATOM 682 C CA . GLN A 1 86 ? 12.872 9.562 -1.858 1.00 92.75 86 GLN A CA 1
ATOM 683 C C . GLN A 1 86 ? 13.697 10.465 -0.941 1.00 92.75 86 GLN A C 1
ATOM 685 O O . GLN A 1 86 ? 13.691 11.667 -1.159 1.00 92.75 86 GLN A O 1
ATOM 690 N N . LYS A 1 87 ? 14.436 9.895 0.025 1.00 93.75 87 LYS A N 1
ATOM 691 C CA . LYS A 1 87 ? 15.391 10.664 0.842 1.00 93.75 87 LYS A CA 1
ATOM 692 C C . LYS A 1 87 ? 16.440 11.334 -0.040 1.00 93.75 87 LYS A C 1
ATOM 694 O O . LYS A 1 87 ? 16.587 12.544 0.000 1.00 93.75 87 LYS A O 1
ATOM 699 N N . TYR A 1 88 ? 17.061 10.552 -0.923 1.00 95.25 88 TYR A N 1
ATOM 700 C CA . TYR A 1 88 ? 18.035 11.067 -1.885 1.00 95.25 88 TYR A CA 1
ATOM 701 C C . TYR A 1 88 ? 17.439 12.131 -2.820 1.00 95.25 88 TYR A C 1
ATOM 703 O O . TYR A 1 88 ? 18.052 13.164 -3.058 1.00 95.25 88 TYR A O 1
ATOM 711 N N . ALA A 1 89 ? 16.231 11.906 -3.339 1.00 95.44 89 ALA A N 1
ATOM 712 C CA . ALA A 1 89 ? 15.553 12.860 -4.208 1.00 95.44 89 ALA A CA 1
ATOM 713 C C . ALA A 1 89 ? 15.226 14.167 -3.475 1.00 95.44 89 ALA A C 1
ATOM 715 O O . ALA A 1 89 ? 15.367 15.230 -4.063 1.00 95.44 89 ALA A O 1
ATOM 716 N N . GLN A 1 90 ? 14.838 14.099 -2.200 1.00 94.38 90 GLN A N 1
ATOM 717 C CA . GLN A 1 90 ? 14.601 15.274 -1.366 1.00 94.38 90 GLN A CA 1
ATOM 718 C C . GLN A 1 90 ? 15.905 16.037 -1.090 1.00 94.38 90 GLN A C 1
ATOM 720 O O . GLN A 1 90 ? 15.942 17.244 -1.292 1.00 94.38 90 GLN A O 1
ATOM 725 N N . GLU A 1 91 ? 16.980 15.335 -0.719 1.00 96.06 91 GLU A N 1
ATOM 726 C CA . GLU A 1 91 ? 18.317 15.916 -0.496 1.00 96.06 91 GLU A CA 1
ATOM 727 C C . GLU A 1 91 ? 18.892 16.573 -1.760 1.00 96.06 91 GLU A C 1
ATOM 729 O O . GLU A 1 91 ? 19.600 17.571 -1.680 1.00 96.06 91 GLU A O 1
ATOM 734 N N . LYS A 1 92 ? 18.588 16.021 -2.939 1.00 97.00 92 LYS A N 1
ATOM 735 C CA . LYS A 1 92 ? 19.036 16.550 -4.235 1.00 97.00 92 LYS A CA 1
ATOM 736 C C . LYS A 1 92 ? 18.040 17.499 -4.905 1.00 97.00 92 LYS A C 1
ATOM 738 O O . LYS A 1 92 ? 18.302 17.931 -6.021 1.00 97.00 92 LYS A O 1
ATOM 743 N N . GLY A 1 93 ? 16.895 17.790 -4.284 1.00 94.19 93 GLY A N 1
ATOM 744 C CA . GLY A 1 93 ? 15.858 18.643 -4.879 1.00 94.19 93 GLY A CA 1
ATOM 745 C C . GLY A 1 93 ? 15.226 18.078 -6.162 1.00 94.19 93 GLY A C 1
ATOM 746 O O . GLY A 1 93 ? 14.663 18.819 -6.966 1.00 94.19 93 GLY A O 1
ATOM 747 N N . ILE A 1 94 ? 15.302 16.763 -6.388 1.00 95.06 94 ILE A N 1
ATOM 748 C CA . ILE A 1 94 ? 14.751 16.110 -7.578 1.00 95.06 94 ILE A CA 1
ATOM 749 C C . ILE A 1 94 ? 13.231 16.003 -7.431 1.00 95.06 94 ILE A C 1
ATOM 751 O O . ILE A 1 94 ? 12.706 15.160 -6.697 1.00 95.06 94 ILE A O 1
ATOM 755 N N . THR A 1 95 ? 12.506 16.824 -8.187 1.00 93.06 95 THR A N 1
ATOM 756 C CA . THR A 1 95 ? 11.040 16.811 -8.214 1.00 93.06 95 THR A CA 1
ATOM 757 C C . THR A 1 95 ? 10.496 15.788 -9.214 1.00 93.06 95 THR A C 1
ATOM 759 O O . THR A 1 95 ? 11.026 15.564 -10.307 1.00 93.06 95 THR A O 1
ATOM 762 N N . LYS A 1 96 ? 9.400 15.116 -8.844 1.00 91.62 96 LYS A N 1
ATOM 763 C CA . LYS A 1 96 ? 8.759 14.115 -9.704 1.00 91.62 96 LYS A CA 1
ATOM 764 C C . LYS A 1 96 ? 7.917 14.803 -10.784 1.00 91.62 96 LYS A C 1
ATOM 766 O O . LYS A 1 96 ? 6.805 15.238 -10.509 1.00 91.62 96 LYS A O 1
ATOM 771 N N . LYS A 1 97 ? 8.398 14.803 -12.029 1.00 92.62 97 LYS A N 1
ATOM 772 C CA . LYS A 1 97 ? 7.633 15.272 -13.200 1.00 92.62 97 LYS A CA 1
ATOM 773 C C . LYS A 1 97 ? 6.703 14.181 -13.750 1.00 92.62 97 LYS A C 1
ATOM 775 O O . LYS A 1 97 ? 7.038 12.990 -13.739 1.00 92.62 97 LYS A O 1
ATOM 780 N N . ARG A 1 98 ? 5.523 14.573 -14.245 1.00 92.88 98 ARG A N 1
ATOM 781 C CA . ARG A 1 98 ? 4.596 13.667 -14.945 1.00 92.88 98 ARG A CA 1
ATOM 782 C C . ARG A 1 98 ? 5.172 13.340 -16.325 1.00 92.88 98 ARG A C 1
ATOM 784 O O . ARG A 1 98 ? 5.436 14.243 -17.105 1.00 92.88 98 ARG A O 1
ATOM 791 N N . LYS A 1 99 ? 5.342 12.051 -16.629 1.00 90.62 99 LYS A N 1
ATOM 792 C CA . LYS A 1 99 ? 5.731 11.581 -17.970 1.00 90.62 99 LYS A CA 1
ATOM 793 C C . LYS A 1 99 ? 4.483 11.307 -18.816 1.00 90.62 99 LYS A C 1
ATOM 795 O O . LYS A 1 99 ? 3.469 10.857 -18.269 1.00 90.62 99 LYS A O 1
ATOM 800 N N . SER A 1 100 ? 4.554 11.559 -20.124 1.00 93.50 100 SER A N 1
ATOM 801 C CA . SER A 1 100 ? 3.501 11.175 -21.072 1.00 93.50 100 SER A CA 1
ATOM 802 C C . SER A 1 100 ? 3.328 9.650 -21.080 1.00 93.50 100 SER A C 1
ATOM 804 O O . SER A 1 100 ? 4.239 8.892 -20.739 1.00 93.50 100 SER A O 1
ATOM 806 N N . LYS A 1 101 ? 2.130 9.163 -21.418 1.00 92.19 101 LYS A N 1
ATOM 807 C CA . LYS A 1 101 ? 1.893 7.711 -21.540 1.00 92.19 101 LYS A CA 1
ATOM 808 C C . LYS A 1 101 ? 2.446 7.146 -22.848 1.00 92.19 101 LYS A C 1
ATOM 810 O O . LYS A 1 101 ? 2.714 5.950 -22.912 1.00 92.19 101 LYS A O 1
ATOM 815 N N . VAL A 1 102 ? 2.592 8.004 -23.853 1.00 94.50 102 VAL A N 1
ATOM 816 C CA . V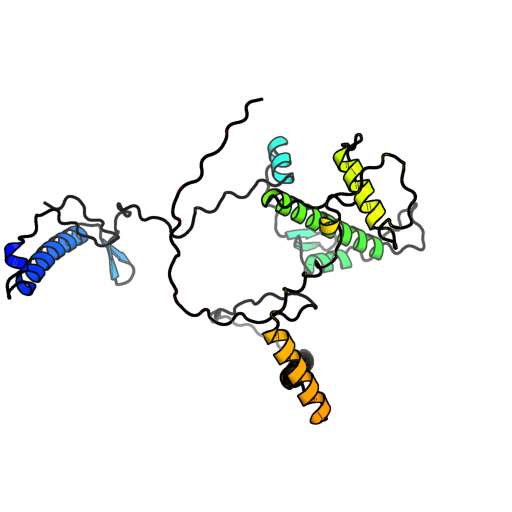AL A 1 102 ? 2.919 7.660 -25.232 1.00 94.50 102 VAL A CA 1
ATOM 817 C C . VAL A 1 102 ? 4.020 8.599 -25.714 1.00 94.50 102 VAL A C 1
ATOM 819 O O . VAL A 1 102 ? 4.045 9.772 -25.329 1.00 94.50 102 VAL A O 1
ATOM 822 N N . THR A 1 103 ? 4.943 8.055 -26.490 1.00 93.31 103 THR A N 1
ATOM 823 C CA . THR A 1 103 ? 6.075 8.743 -27.105 1.00 93.31 103 THR A CA 1
ATOM 824 C C . THR A 1 103 ? 6.020 8.507 -28.603 1.00 93.31 103 THR A C 1
ATOM 826 O O . THR A 1 103 ? 5.599 7.442 -29.052 1.00 93.31 103 THR A O 1
ATOM 829 N N . TRP A 1 104 ? 6.369 9.527 -29.375 1.00 93.56 104 TRP A N 1
ATOM 830 C CA . TRP A 1 104 ? 6.476 9.394 -30.818 1.00 93.56 104 TRP A CA 1
ATOM 831 C C . TRP A 1 104 ? 7.778 8.669 -31.153 1.00 93.56 104 TRP A C 1
ATOM 833 O O . TRP A 1 104 ? 8.840 9.110 -30.718 1.00 93.56 104 TRP A O 1
ATOM 843 N N . ASP A 1 105 ? 7.687 7.564 -31.891 1.00 90.19 105 ASP A N 1
ATOM 844 C CA . ASP A 1 105 ? 8.855 6.860 -32.414 1.00 90.19 105 ASP A CA 1
ATOM 845 C C . ASP A 1 105 ? 9.080 7.286 -33.869 1.00 90.19 105 ASP A C 1
ATOM 847 O O . ASP A 1 105 ? 8.262 6.992 -34.741 1.00 90.19 105 ASP A O 1
ATOM 851 N N . GLU A 1 106 ? 10.203 7.954 -34.137 1.00 92.00 106 GLU A N 1
ATOM 852 C CA . GLU A 1 106 ? 10.536 8.516 -35.457 1.00 92.00 106 GLU A CA 1
ATOM 853 C C . GLU A 1 106 ? 10.735 7.441 -36.535 1.00 92.00 106 GLU A C 1
ATOM 855 O O . GLU A 1 106 ? 10.289 7.610 -37.666 1.00 92.00 106 GLU A O 1
ATOM 860 N N . VAL A 1 107 ? 11.328 6.298 -36.169 1.00 88.94 107 VAL A N 1
ATOM 861 C CA . VAL A 1 107 ? 11.610 5.184 -37.095 1.00 88.94 107 VAL A CA 1
ATOM 862 C C . VAL A 1 107 ? 10.320 4.525 -37.585 1.00 88.94 107 VAL A C 1
ATOM 864 O O . VAL A 1 107 ? 10.133 4.304 -38.776 1.00 88.94 107 VAL A O 1
ATOM 867 N N . LEU A 1 108 ? 9.403 4.229 -36.660 1.00 87.25 108 LEU A N 1
ATOM 868 C CA . LEU A 1 108 ? 8.135 3.564 -36.974 1.00 87.25 108 LEU A CA 1
ATOM 869 C C . LEU A 1 108 ? 7.026 4.554 -37.362 1.00 87.25 108 LEU A C 1
ATOM 871 O O . LEU A 1 108 ? 5.937 4.110 -37.731 1.00 87.25 108 LEU A O 1
ATOM 875 N N . LYS A 1 109 ? 7.285 5.867 -37.238 1.00 91.94 109 LYS A N 1
ATOM 876 C CA . LYS A 1 109 ? 6.340 6.981 -37.436 1.00 91.94 109 LYS A CA 1
ATOM 877 C C . LYS A 1 109 ? 4.994 6.732 -36.747 1.00 91.94 109 LYS A C 1
ATOM 879 O O . LYS A 1 109 ? 3.927 6.901 -37.338 1.00 91.94 109 LYS A O 1
ATOM 884 N N . LYS A 1 110 ? 5.042 6.250 -35.502 1.00 91.94 110 LYS A N 1
ATOM 885 C CA . LYS A 1 110 ? 3.863 5.856 -34.717 1.00 91.94 110 LYS A CA 1
ATOM 886 C C . LYS A 1 110 ? 3.996 6.306 -33.269 1.00 91.94 110 LYS A C 1
ATOM 888 O O . LYS A 1 110 ? 5.079 6.351 -32.692 1.00 91.94 110 LYS A O 1
ATOM 893 N N . TRP A 1 111 ? 2.848 6.577 -32.658 1.00 93.06 111 TRP A N 1
ATOM 894 C CA . TRP A 1 111 ? 2.726 6.829 -31.228 1.00 93.06 111 TRP A CA 1
ATOM 895 C C . TRP A 1 111 ? 2.814 5.507 -30.452 1.00 93.06 111 TRP A C 1
ATOM 897 O O . TRP A 1 111 ? 1.873 4.709 -30.451 1.00 93.06 111 TRP A O 1
ATOM 907 N N . VAL A 1 112 ? 3.937 5.274 -29.775 1.00 93.62 112 VAL A N 1
ATOM 908 C CA . VAL A 1 112 ? 4.226 4.037 -29.039 1.00 93.62 112 VAL A CA 1
ATOM 909 C C . VAL A 1 112 ? 4.107 4.274 -27.531 1.00 93.62 112 VAL A C 1
ATOM 911 O O . VAL A 1 112 ? 4.592 5.276 -27.002 1.00 93.62 112 VAL A O 1
ATOM 914 N N . PRO A 1 113 ? 3.408 3.402 -26.780 1.00 95.31 113 PRO A N 1
ATOM 915 C CA . PRO A 1 113 ? 3.286 3.575 -25.340 1.00 95.31 113 PRO A CA 1
ATOM 916 C C . PRO A 1 113 ? 4.629 3.371 -24.633 1.00 95.31 113 PRO A C 1
ATOM 918 O O . PRO A 1 113 ? 5.436 2.530 -25.009 1.00 95.31 113 PRO A O 1
ATOM 921 N N . ASN A 1 114 ? 4.831 4.060 -23.511 1.00 91.94 114 ASN A N 1
ATOM 922 C CA . ASN A 1 114 ? 6.072 3.975 -22.738 1.00 91.94 114 ASN A CA 1
ATOM 923 C C . ASN A 1 114 ? 6.311 2.612 -22.060 1.00 91.94 114 ASN A C 1
ATOM 925 O O . ASN A 1 114 ? 7.411 2.356 -21.577 1.00 91.94 114 ASN A O 1
ATOM 929 N N . TYR A 1 115 ? 5.315 1.734 -21.975 1.00 91.19 115 TYR A N 1
ATOM 930 C CA . TYR A 1 115 ? 5.440 0.384 -21.421 1.00 91.19 115 TYR A CA 1
ATOM 931 C C . TYR A 1 115 ? 4.329 -0.522 -21.968 1.00 91.19 115 TYR A C 1
ATOM 933 O O . TYR A 1 115 ? 3.301 -0.037 -22.438 1.00 91.19 115 TYR A O 1
ATOM 941 N N . GLY A 1 116 ? 4.507 -1.841 -21.859 1.00 93.19 116 GLY A N 1
ATOM 942 C CA . GLY A 1 116 ? 3.510 -2.842 -22.258 1.00 93.19 116 GLY A CA 1
ATOM 943 C C . GLY A 1 116 ? 3.874 -3.601 -23.536 1.00 93.19 116 GLY A C 1
ATOM 944 O O . GLY A 1 116 ? 4.998 -3.506 -24.022 1.00 93.19 116 GLY A O 1
ATOM 945 N N . TYR A 1 117 ? 2.918 -4.375 -24.058 1.00 92.00 117 TYR A N 1
ATOM 946 C CA . TYR A 1 117 ? 3.144 -5.274 -25.197 1.00 92.00 117 TYR A CA 1
ATOM 947 C C . TYR A 1 117 ? 3.415 -4.514 -26.501 1.00 92.00 117 TYR A C 1
ATOM 949 O O . TYR A 1 117 ? 4.396 -4.819 -27.161 1.00 92.00 117 TYR A O 1
ATOM 957 N N . LYS A 1 118 ? 2.656 -3.447 -26.797 1.00 91.69 118 LYS A N 1
ATOM 958 C CA . LYS A 1 118 ? 2.864 -2.619 -28.001 1.00 91.69 118 LYS A CA 1
ATOM 959 C C . LYS A 1 118 ? 4.249 -1.972 -28.050 1.00 91.69 118 LYS A C 1
ATOM 961 O O . LYS A 1 118 ? 4.803 -1.798 -29.125 1.00 91.69 118 LYS A O 1
ATOM 966 N N . ARG A 1 119 ? 4.823 -1.638 -26.885 1.00 91.69 119 ARG A N 1
ATOM 967 C CA . ARG A 1 119 ? 6.212 -1.164 -26.798 1.00 91.69 119 ARG A CA 1
ATOM 968 C C . ARG A 1 119 ? 7.196 -2.276 -27.130 1.00 91.69 119 ARG A C 1
ATOM 970 O O . ARG A 1 119 ? 8.140 -2.037 -27.858 1.00 91.69 119 ARG A O 1
ATOM 977 N N . ALA A 1 120 ? 6.979 -3.479 -26.601 1.00 89.62 120 ALA A N 1
ATOM 978 C CA . ALA A 1 120 ? 7.834 -4.622 -26.903 1.00 89.62 120 ALA A CA 1
ATOM 979 C C . ALA A 1 120 ? 7.731 -5.045 -28.380 1.00 89.62 120 ALA A C 1
ATOM 981 O O . ALA A 1 120 ? 8.726 -5.456 -28.959 1.00 89.62 120 ALA A O 1
ATOM 982 N N . GLU A 1 121 ? 6.551 -4.936 -28.994 1.00 90.44 121 GLU A N 1
ATOM 983 C CA . GLU A 1 121 ? 6.355 -5.143 -30.434 1.00 90.44 121 GLU A CA 1
ATOM 984 C C . GLU A 1 121 ? 7.094 -4.081 -31.250 1.00 90.44 121 GLU A C 1
ATOM 986 O O . GLU A 1 121 ? 7.841 -4.438 -32.153 1.00 90.44 121 GLU A O 1
ATOM 991 N N . ALA A 1 122 ? 6.961 -2.801 -30.893 1.00 88.94 122 ALA A N 1
ATOM 992 C CA . ALA A 1 122 ? 7.708 -1.714 -31.522 1.00 88.94 122 ALA A CA 1
ATOM 993 C C . ALA A 1 122 ? 9.231 -1.882 -31.367 1.00 88.94 122 ALA A C 1
ATOM 995 O O . ALA A 1 122 ? 9.957 -1.740 -32.343 1.00 88.94 122 ALA A O 1
ATOM 996 N N . GLU A 1 123 ? 9.715 -2.260 -30.178 1.00 87.19 123 GLU A N 1
ATOM 997 C CA . GLU A 1 123 ? 11.133 -2.560 -29.928 1.00 87.19 123 GLU A CA 1
ATOM 998 C C . GLU A 1 123 ? 11.615 -3.740 -30.785 1.00 87.19 123 GLU A C 1
ATOM 1000 O O . GLU A 1 123 ? 12.710 -3.667 -31.315 1.00 87.19 123 GLU A O 1
ATOM 1005 N N . LYS A 1 124 ? 10.807 -4.788 -30.997 1.00 87.50 124 LYS A N 1
ATOM 1006 C CA . LYS A 1 124 ? 11.164 -5.904 -31.897 1.00 87.50 124 LYS A CA 1
ATOM 1007 C C . LYS A 1 124 ? 11.207 -5.503 -33.371 1.00 87.50 124 LYS A C 1
ATOM 1009 O O . LYS A 1 124 ? 12.057 -5.992 -34.099 1.00 87.50 124 LYS A O 1
ATOM 1014 N N . GLN A 1 125 ? 10.272 -4.661 -33.812 1.00 87.00 125 GLN A N 1
ATOM 1015 C CA . GLN A 1 125 ? 10.246 -4.155 -35.189 1.00 87.00 125 GLN A CA 1
ATOM 1016 C C . GLN A 1 125 ? 11.397 -3.176 -35.449 1.00 87.00 125 GLN A C 1
ATOM 1018 O O . GLN A 1 125 ? 11.891 -3.093 -36.565 1.00 87.00 125 GLN A O 1
ATOM 1023 N N . LYS A 1 126 ? 11.821 -2.434 -34.420 1.00 86.19 126 LYS A N 1
ATOM 1024 C CA . LYS A 1 126 ? 12.945 -1.500 -34.489 1.00 86.19 126 LYS A CA 1
ATOM 1025 C C . LYS A 1 126 ? 14.294 -2.217 -34.398 1.00 86.19 126 LYS A C 1
ATOM 1027 O O . LYS A 1 126 ? 15.153 -1.985 -35.238 1.00 86.19 126 LYS A O 1
ATOM 1032 N N . ASP A 1 127 ? 14.459 -3.098 -33.417 1.00 85.00 127 ASP A N 1
ATOM 1033 C CA . ASP A 1 127 ? 15.670 -3.890 -33.185 1.00 85.00 127 ASP A CA 1
ATOM 1034 C C . ASP A 1 127 ? 15.610 -5.201 -33.997 1.00 85.00 127 ASP A C 1
ATOM 1036 O O . ASP A 1 127 ? 15.795 -6.286 -33.446 1.00 85.00 127 ASP A O 1
ATOM 1040 N N . TRP A 1 128 ? 15.298 -5.119 -35.297 1.00 81.12 128 TRP A N 1
ATOM 1041 C CA . TRP A 1 128 ? 15.337 -6.280 -36.200 1.00 81.12 128 TRP A CA 1
ATOM 1042 C C . TRP A 1 128 ? 16.780 -6.721 -36.498 1.00 81.12 128 TRP A C 1
ATOM 1044 O O . TRP A 1 128 ? 17.031 -7.896 -36.763 1.00 81.12 128 TRP A O 1
ATOM 1054 N N . LEU A 1 129 ? 17.726 -5.785 -36.395 1.00 81.19 129 LEU A N 1
ATOM 1055 C CA . LEU A 1 129 ? 19.163 -6.007 -36.469 1.00 81.19 129 LEU A CA 1
ATOM 1056 C C . LEU A 1 129 ? 19.828 -5.341 -35.261 1.00 81.19 129 LEU A C 1
ATOM 1058 O O . LEU A 1 129 ? 19.559 -4.180 -34.953 1.00 81.19 129 LEU A O 1
ATOM 1062 N N . ILE A 1 130 ? 20.692 -6.080 -34.566 1.00 80.81 130 ILE A N 1
ATOM 1063 C CA . ILE A 1 130 ? 21.554 -5.540 -33.514 1.00 80.81 130 ILE A CA 1
ATOM 1064 C C . ILE A 1 130 ? 22.983 -5.620 -34.026 1.00 80.81 130 ILE A C 1
ATOM 1066 O O . ILE A 1 130 ? 23.494 -6.713 -34.259 1.00 80.81 130 ILE A O 1
ATOM 1070 N N . GLU A 1 131 ? 23.620 -4.465 -34.168 1.00 81.19 131 GLU A N 1
ATOM 1071 C CA . GLU A 1 131 ? 25.038 -4.389 -34.493 1.00 81.19 131 GLU A CA 1
ATOM 1072 C C . GLU A 1 131 ? 25.867 -4.999 -33.357 1.00 81.19 131 GLU A C 1
ATOM 1074 O O . GLU A 1 131 ? 25.677 -4.685 -32.175 1.00 81.19 131 GLU A O 1
ATOM 1079 N N . LEU A 1 132 ? 26.779 -5.899 -33.721 1.00 79.06 132 LEU A N 1
ATOM 1080 C CA . LEU A 1 132 ? 27.768 -6.447 -32.803 1.00 79.06 132 LEU A CA 1
ATOM 1081 C C . LEU A 1 132 ? 28.781 -5.339 -32.484 1.00 79.06 132 LEU A C 1
ATOM 1083 O O . LEU A 1 132 ? 29.437 -4.841 -33.399 1.00 79.06 132 LEU A O 1
ATOM 1087 N N . PRO A 1 133 ? 28.931 -4.923 -31.213 1.00 78.25 133 PRO A N 1
ATOM 1088 C CA . PRO A 1 133 ? 29.977 -3.973 -30.868 1.00 78.25 133 PRO A CA 1
ATOM 1089 C C . PRO A 1 133 ? 31.335 -4.630 -31.140 1.00 78.25 133 PRO A C 1
ATOM 1091 O O . PRO A 1 133 ? 31.537 -5.779 -30.756 1.00 78.25 133 PRO A O 1
ATOM 1094 N N . GLY A 1 134 ? 32.275 -3.907 -31.757 1.00 73.56 134 GLY A N 1
ATOM 1095 C CA . GLY A 1 134 ? 33.551 -4.463 -32.248 1.00 73.56 134 GLY A CA 1
ATOM 1096 C C . GLY A 1 134 ? 34.484 -5.084 -31.193 1.00 73.56 134 GLY A C 1
ATOM 1097 O O . GLY A 1 134 ? 35.525 -5.616 -31.548 1.00 73.56 134 GLY A O 1
ATOM 1098 N N . ASN A 1 135 ? 34.114 -5.027 -29.910 1.00 74.44 135 ASN A N 1
ATOM 1099 C CA . ASN A 1 135 ? 34.824 -5.637 -28.781 1.00 74.44 135 ASN A CA 1
ATOM 1100 C C . ASN A 1 135 ? 34.054 -6.820 -28.147 1.00 74.44 135 ASN A C 1
ATOM 1102 O O . ASN A 1 135 ? 34.407 -7.284 -27.067 1.00 74.44 135 ASN A O 1
ATOM 1106 N N . ALA A 1 136 ? 32.939 -7.256 -28.741 1.00 74.00 136 ALA A N 1
ATOM 1107 C CA . ALA A 1 136 ? 32.195 -8.422 -28.273 1.00 74.00 136 ALA A CA 1
ATOM 1108 C C . ALA A 1 136 ? 32.577 -9.675 -29.059 1.00 74.00 136 ALA A C 1
ATOM 1110 O O . ALA A 1 136 ? 32.832 -9.612 -30.258 1.00 74.00 136 ALA A O 1
ATOM 1111 N N . ASP A 1 137 ? 32.554 -10.810 -28.361 1.00 75.12 137 ASP A N 1
ATOM 1112 C CA . ASP A 1 137 ? 32.746 -12.127 -28.957 1.00 75.12 137 ASP A CA 1
ATOM 1113 C C . ASP A 1 137 ? 31.694 -12.365 -30.067 1.00 75.12 137 ASP A C 1
ATOM 1115 O O . ASP A 1 137 ? 30.489 -12.265 -29.787 1.00 75.12 137 ASP A O 1
ATOM 1119 N N . PRO A 1 138 ? 32.116 -12.650 -31.316 1.00 73.94 138 PRO A N 1
ATOM 1120 C CA . PRO A 1 138 ? 31.219 -12.908 -32.443 1.00 73.94 138 PRO A CA 1
ATOM 1121 C C . PRO A 1 138 ? 30.223 -14.054 -32.219 1.00 73.94 138 PRO A C 1
ATOM 1123 O O . PRO A 1 138 ? 29.183 -14.086 -32.874 1.00 73.94 138 PRO A O 1
ATOM 1126 N N . LEU A 1 139 ? 30.515 -14.987 -31.303 1.00 79.56 139 LEU A N 1
ATOM 1127 C CA . LEU A 1 139 ? 29.656 -16.140 -31.008 1.00 79.56 139 LEU A CA 1
ATOM 1128 C C . LEU A 1 139 ? 28.560 -15.857 -29.966 1.00 79.56 139 LEU A C 1
ATOM 1130 O O . LEU A 1 139 ? 27.721 -16.721 -29.705 1.00 79.56 139 LEU A O 1
ATOM 1134 N N . GLU A 1 140 ? 28.541 -14.672 -29.351 1.00 79.44 140 GLU A N 1
ATOM 1135 C CA . GLU A 1 140 ? 27.633 -14.385 -28.241 1.00 79.44 140 GLU A CA 1
ATOM 1136 C C . GLU A 1 140 ? 26.324 -13.709 -28.689 1.00 79.44 140 GLU A C 1
ATOM 1138 O O . GLU A 1 140 ? 26.322 -12.617 -29.263 1.00 79.44 140 GLU A O 1
ATOM 1143 N N . ASP A 1 141 ? 25.182 -14.322 -28.353 1.00 85.44 141 ASP A N 1
ATOM 1144 C CA . ASP A 1 141 ? 23.855 -13.793 -28.691 1.00 85.44 141 ASP A CA 1
ATOM 1145 C C . ASP A 1 141 ? 23.537 -12.492 -27.925 1.00 85.44 141 ASP A C 1
ATOM 1147 O O . ASP A 1 141 ? 23.230 -12.468 -26.725 1.00 85.44 141 ASP A O 1
ATOM 1151 N N . GLN A 1 142 ? 23.558 -11.377 -28.653 1.00 84.75 142 GLN A N 1
ATOM 1152 C CA . GLN A 1 142 ? 23.278 -10.044 -28.121 1.00 84.75 142 GLN A CA 1
ATOM 1153 C C . GLN A 1 142 ? 21.823 -9.876 -27.649 1.00 84.75 142 GLN A C 1
ATOM 1155 O O . GLN A 1 142 ? 21.554 -9.080 -26.739 1.00 84.75 142 GLN A O 1
ATOM 1160 N N . TYR A 1 143 ? 20.871 -10.634 -28.203 1.00 85.25 143 TYR A N 1
ATOM 1161 C CA . TYR A 1 143 ? 19.480 -10.608 -27.749 1.00 85.25 143 TYR A CA 1
ATOM 1162 C C . TYR A 1 143 ? 19.343 -11.262 -26.374 1.00 85.25 143 TYR A C 1
ATOM 1164 O O . TYR A 1 143 ? 18.707 -10.685 -25.482 1.00 85.25 143 TYR A O 1
ATOM 1172 N N . ALA A 1 144 ? 19.978 -12.419 -26.166 1.00 88.62 144 ALA A N 1
ATOM 1173 C CA . ALA A 1 144 ? 20.017 -13.089 -24.869 1.00 88.62 144 ALA A CA 1
ATOM 1174 C C . ALA A 1 144 ? 20.635 -12.183 -23.789 1.00 88.62 144 ALA A C 1
ATOM 1176 O O . ALA A 1 144 ? 20.007 -11.958 -22.748 1.00 88.62 144 ALA A O 1
ATOM 1177 N N . LYS A 1 145 ? 21.772 -11.534 -24.080 1.00 88.75 145 LYS A N 1
ATOM 1178 C CA . LYS A 1 145 ? 22.389 -10.539 -23.181 1.00 88.75 145 LYS A CA 1
ATOM 1179 C C . LYS A 1 145 ? 21.443 -9.408 -22.800 1.00 88.75 145 LYS A C 1
ATOM 1181 O O . LYS A 1 145 ? 21.277 -9.105 -21.616 1.00 88.75 145 LYS A O 1
ATOM 1186 N N . LYS A 1 146 ? 20.797 -8.764 -23.783 1.00 88.00 146 LYS A N 1
ATOM 1187 C CA . LYS A 1 146 ? 19.827 -7.681 -23.526 1.00 88.00 146 LYS A CA 1
ATOM 1188 C C . LYS A 1 146 ? 18.703 -8.162 -22.602 1.00 88.00 146 LYS A C 1
ATOM 1190 O O . LYS A 1 146 ? 18.283 -7.433 -21.694 1.00 88.00 146 LYS A O 1
ATOM 1195 N N . MET A 1 147 ? 18.220 -9.386 -22.814 1.00 89.75 147 MET A N 1
ATOM 1196 C CA . MET A 1 147 ? 17.175 -9.995 -21.996 1.00 89.75 147 MET A CA 1
ATOM 1197 C C . MET A 1 147 ? 17.644 -10.272 -20.568 1.00 89.75 147 MET A C 1
ATOM 1199 O O . MET A 1 147 ? 16.905 -9.976 -19.625 1.00 89.75 147 MET A O 1
ATOM 1203 N N . ASP A 1 148 ? 18.860 -10.773 -20.386 1.00 93.88 148 ASP A N 1
ATOM 1204 C CA . ASP A 1 148 ? 19.413 -11.062 -19.065 1.00 93.88 148 ASP A CA 1
ATOM 1205 C C . ASP A 1 148 ? 19.710 -9.783 -18.282 1.00 93.88 148 ASP A C 1
ATOM 1207 O O . ASP A 1 148 ? 19.221 -9.639 -17.160 1.00 93.88 148 ASP A O 1
ATOM 1211 N N . ILE A 1 149 ? 20.295 -8.762 -18.914 1.00 92.94 149 ILE A N 1
ATOM 1212 C CA . ILE A 1 149 ? 20.455 -7.423 -18.321 1.00 92.94 149 ILE A CA 1
ATOM 1213 C C . ILE A 1 149 ? 19.097 -6.852 -17.873 1.00 92.94 149 ILE A C 1
ATOM 1215 O O . ILE A 1 149 ? 18.978 -6.221 -16.816 1.00 92.94 149 ILE A O 1
ATOM 1219 N N . LYS A 1 150 ? 18.031 -7.053 -18.660 1.00 91.75 150 LYS A N 1
ATOM 1220 C CA . LYS A 1 150 ? 16.676 -6.610 -18.295 1.00 91.75 150 LYS A CA 1
ATOM 1221 C C . LYS A 1 150 ? 16.148 -7.372 -17.078 1.00 91.75 150 LYS A C 1
ATOM 1223 O O . LYS A 1 150 ? 15.614 -6.736 -16.164 1.00 91.75 150 LYS A O 1
ATOM 1228 N N . LYS A 1 151 ? 16.312 -8.698 -17.031 1.00 95.56 151 LYS A N 1
ATOM 1229 C CA . LYS A 1 151 ? 15.936 -9.527 -15.871 1.00 95.56 151 LYS A CA 1
ATOM 1230 C C . LYS A 1 151 ? 16.706 -9.105 -14.621 1.00 95.56 151 LYS A C 1
ATOM 1232 O O . LYS A 1 151 ? 16.092 -8.934 -13.570 1.00 95.56 151 LYS A O 1
ATOM 1237 N N . GLU A 1 152 ? 18.005 -8.851 -14.737 1.00 96.31 152 GLU A N 1
ATOM 1238 C CA . GLU A 1 152 ? 18.852 -8.377 -13.643 1.00 96.31 152 GLU A CA 1
ATOM 1239 C C . GLU A 1 152 ? 18.406 -7.014 -13.114 1.00 96.31 152 GLU A C 1
ATOM 1241 O O . GLU A 1 152 ? 18.259 -6.834 -11.904 1.00 96.31 152 GLU A O 1
ATOM 1246 N N . LYS A 1 153 ? 18.109 -6.052 -13.998 1.00 96.19 153 LYS A N 1
ATOM 1247 C CA . LYS A 1 153 ? 17.572 -4.737 -13.604 1.00 96.19 153 LYS A CA 1
ATOM 1248 C C . LYS A 1 153 ? 16.246 -4.874 -12.850 1.00 96.19 153 LYS A C 1
ATOM 1250 O O . LYS A 1 153 ? 16.040 -4.195 -11.840 1.00 96.19 153 LYS A O 1
ATOM 1255 N N . VAL A 1 154 ? 15.361 -5.765 -13.302 1.00 95.69 154 VAL A N 1
ATOM 1256 C CA . VAL A 1 154 ? 14.086 -6.059 -12.625 1.00 95.69 154 VAL A CA 1
ATOM 1257 C C . VAL A 1 154 ? 14.326 -6.710 -11.260 1.00 95.69 154 VAL A C 1
ATOM 1259 O O . VAL A 1 154 ? 13.756 -6.259 -10.265 1.00 95.69 154 VAL A O 1
ATOM 1262 N N . ALA A 1 155 ? 15.208 -7.707 -11.183 1.00 95.44 155 ALA A N 1
ATOM 1263 C CA . ALA A 1 155 ? 15.565 -8.382 -9.938 1.00 95.44 155 ALA A CA 1
ATOM 1264 C C . ALA A 1 155 ? 16.201 -7.415 -8.927 1.00 95.44 155 ALA A C 1
ATOM 1266 O O . ALA A 1 155 ? 15.826 -7.405 -7.755 1.00 95.44 155 ALA A O 1
ATOM 1267 N N . LYS A 1 156 ? 17.095 -6.530 -9.383 1.00 95.31 156 LYS A N 1
ATOM 1268 C CA . LYS A 1 156 ? 17.719 -5.479 -8.568 1.00 95.31 156 LYS A CA 1
ATOM 1269 C C . LYS A 1 156 ? 16.681 -4.500 -8.019 1.00 95.31 156 LYS A C 1
ATOM 1271 O O . LYS A 1 156 ? 16.765 -4.129 -6.848 1.00 95.31 156 LYS A O 1
ATOM 1276 N N . ASN A 1 157 ? 15.693 -4.105 -8.824 1.00 95.56 157 ASN A N 1
ATOM 1277 C CA . ASN A 1 157 ? 14.598 -3.242 -8.377 1.00 95.56 157 ASN A CA 1
ATOM 1278 C C . ASN A 1 157 ? 13.742 -3.931 -7.299 1.00 95.56 157 ASN A C 1
ATOM 1280 O O . ASN A 1 157 ? 13.531 -3.368 -6.224 1.00 95.56 157 ASN A O 1
ATOM 1284 N N . GLU A 1 158 ? 13.321 -5.180 -7.524 1.00 94.88 158 GLU A N 1
ATOM 1285 C CA . GLU A 1 158 ? 12.523 -5.917 -6.535 1.00 94.88 158 GLU A CA 1
ATOM 1286 C C . GLU A 1 158 ? 13.319 -6.181 -5.248 1.00 94.88 158 GLU A C 1
ATOM 1288 O O . GLU A 1 158 ? 12.797 -6.012 -4.146 1.00 94.88 158 GLU A O 1
ATOM 1293 N N . PHE A 1 159 ? 14.614 -6.480 -5.353 1.00 92.19 159 PHE A N 1
ATOM 1294 C CA . PHE A 1 159 ? 15.499 -6.601 -4.197 1.00 92.19 159 PHE A CA 1
ATOM 1295 C C . PHE A 1 159 ? 15.582 -5.293 -3.394 1.00 92.19 159 PHE A C 1
ATOM 1297 O O . PHE A 1 159 ? 15.452 -5.298 -2.167 1.00 92.19 159 PHE A O 1
ATOM 1304 N N . GLN A 1 160 ? 15.744 -4.148 -4.064 1.00 91.38 160 GLN A N 1
ATOM 1305 C CA . GLN A 1 160 ? 15.742 -2.836 -3.408 1.00 91.38 160 GLN A CA 1
ATOM 1306 C C . GLN A 1 160 ? 14.388 -2.518 -2.764 1.00 91.38 160 GLN A C 1
ATOM 1308 O O . GLN A 1 160 ? 14.345 -1.998 -1.645 1.00 91.38 160 GLN A O 1
ATOM 1313 N N . ARG A 1 161 ? 13.277 -2.868 -3.421 1.00 92.25 161 ARG A N 1
ATOM 1314 C CA . ARG A 1 161 ? 11.927 -2.738 -2.865 1.00 92.25 161 ARG A CA 1
ATOM 1315 C C . ARG A 1 161 ? 11.766 -3.580 -1.601 1.00 92.25 161 ARG A C 1
ATOM 1317 O O . ARG A 1 161 ? 11.302 -3.054 -0.590 1.00 92.25 161 ARG A O 1
ATOM 1324 N N . LEU A 1 162 ? 12.180 -4.847 -1.624 1.00 91.38 162 LEU A N 1
ATOM 1325 C CA . LEU A 1 162 ? 12.143 -5.737 -0.461 1.00 91.38 162 LEU A CA 1
ATOM 1326 C C . LEU A 1 162 ? 13.022 -5.214 0.677 1.00 91.38 162 LEU A C 1
ATOM 1328 O O . LEU A 1 162 ? 12.603 -5.242 1.832 1.00 91.38 162 LEU A O 1
ATOM 1332 N N . LYS A 1 163 ? 14.195 -4.655 0.363 1.00 88.62 163 LYS A N 1
ATOM 1333 C CA . LYS A 1 163 ? 15.072 -4.008 1.346 1.00 88.62 163 LYS A CA 1
ATOM 1334 C C . LYS A 1 163 ? 14.402 -2.793 1.993 1.00 88.62 163 LYS A C 1
ATOM 1336 O O . LYS A 1 163 ? 14.419 -2.677 3.215 1.00 88.62 163 LYS A O 1
ATOM 1341 N N . ASN A 1 164 ? 13.763 -1.928 1.206 1.00 91.00 164 ASN A N 1
ATOM 1342 C CA . ASN A 1 164 ? 13.020 -0.775 1.725 1.00 91.00 164 ASN A CA 1
ATOM 1343 C C . ASN A 1 164 ? 11.828 -1.215 2.590 1.00 91.00 164 ASN A C 1
ATOM 1345 O O . ASN A 1 164 ? 11.608 -0.653 3.661 1.00 91.00 164 ASN A O 1
ATOM 1349 N N . LEU A 1 165 ? 11.096 -2.255 2.172 1.00 89.81 165 LEU A N 1
ATOM 1350 C CA . LEU A 1 165 ? 10.001 -2.831 2.955 1.00 89.81 165 LEU A CA 1
ATOM 1351 C C . LEU A 1 165 ? 10.497 -3.435 4.271 1.00 89.81 165 LEU A C 1
ATOM 1353 O O . LEU A 1 165 ? 9.875 -3.223 5.310 1.00 89.81 165 LEU A O 1
ATOM 1357 N N . ALA A 1 166 ? 11.618 -4.148 4.257 1.00 89.88 166 ALA A N 1
ATOM 1358 C CA . ALA A 1 166 ? 12.190 -4.724 5.463 1.00 89.88 166 ALA A CA 1
ATOM 1359 C C . ALA A 1 166 ? 12.643 -3.646 6.454 1.00 89.88 166 ALA A C 1
ATOM 1361 O O . ALA A 1 166 ? 12.325 -3.754 7.635 1.00 89.88 166 ALA A O 1
ATOM 1362 N N . VAL A 1 167 ? 13.288 -2.576 5.972 1.00 86.50 167 VAL A N 1
ATOM 1363 C CA . VAL A 1 1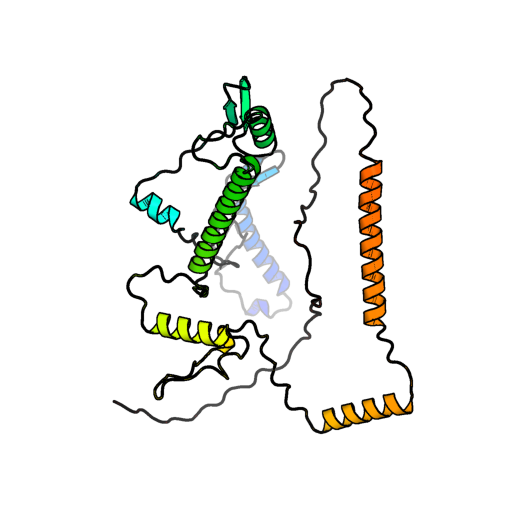67 ? 13.634 -1.405 6.795 1.00 86.50 167 VAL A CA 1
ATOM 1364 C C . VAL A 1 167 ? 12.370 -0.757 7.358 1.00 86.50 167 VAL A C 1
ATOM 1366 O O . VAL A 1 167 ? 12.292 -0.521 8.555 1.00 86.50 167 VAL A O 1
ATOM 1369 N N . SER A 1 168 ? 11.340 -0.553 6.532 1.00 87.06 168 SER A N 1
ATOM 1370 C CA . SER A 1 168 ? 10.079 0.055 6.978 1.00 87.06 168 SER A CA 1
ATOM 1371 C C . SER A 1 168 ? 9.346 -0.752 8.053 1.00 87.06 168 SER A C 1
ATOM 1373 O O . SER A 1 168 ? 8.654 -0.186 8.893 1.00 87.06 168 SER A O 1
ATOM 1375 N N . LYS A 1 169 ? 9.498 -2.081 8.023 1.00 87.81 169 LYS A N 1
ATOM 1376 C CA . LYS A 1 169 ? 8.882 -3.015 8.970 1.00 87.81 169 LYS A CA 1
ATOM 1377 C C . LYS A 1 169 ? 9.826 -3.405 10.112 1.00 87.81 169 LYS A C 1
ATOM 1379 O O . LYS A 1 169 ? 9.464 -4.272 10.900 1.00 87.81 169 LYS A O 1
ATOM 1384 N N . ASN A 1 170 ? 11.029 -2.823 10.182 1.00 84.81 170 ASN A N 1
ATOM 1385 C CA . ASN A 1 170 ? 12.094 -3.202 11.117 1.00 84.81 170 ASN A CA 1
ATOM 1386 C C . ASN A 1 170 ? 12.385 -4.720 11.142 1.00 84.81 170 ASN A C 1
ATOM 1388 O O . ASN A 1 170 ? 12.732 -5.292 12.175 1.00 84.81 170 ASN A O 1
ATOM 1392 N N . ILE A 1 171 ? 12.254 -5.395 9.995 1.00 82.62 171 ILE A N 1
ATOM 1393 C CA . ILE A 1 171 ? 12.572 -6.820 9.859 1.00 82.62 171 ILE A CA 1
ATOM 1394 C C . ILE A 1 171 ? 14.088 -6.956 9.711 1.00 82.62 171 ILE A C 1
ATOM 1396 O O . ILE A 1 171 ? 14.690 -6.407 8.786 1.00 82.62 171 ILE A O 1
ATOM 1400 N N . LYS A 1 172 ? 14.715 -7.724 10.606 1.00 78.25 172 LYS A N 1
ATOM 1401 C CA . LYS A 1 172 ? 16.154 -8.004 10.567 1.00 78.25 172 LYS A CA 1
ATOM 1402 C C . LYS A 1 172 ? 16.475 -8.958 9.415 1.00 78.25 172 LYS A C 1
ATOM 1404 O O . LYS A 1 172 ? 16.430 -10.173 9.575 1.00 78.25 172 LYS A O 1
ATOM 1409 N N . VAL A 1 173 ? 16.791 -8.404 8.248 1.00 70.12 173 VAL A N 1
ATOM 1410 C CA . VAL A 1 173 ? 17.246 -9.195 7.096 1.00 70.12 173 VAL A CA 1
ATOM 1411 C C . VAL A 1 173 ? 18.670 -9.691 7.370 1.00 70.12 173 VAL A C 1
ATOM 1413 O O . VAL A 1 173 ? 19.533 -8.870 7.708 1.00 70.12 173 VAL A O 1
ATOM 1416 N N . PRO A 1 174 ? 18.951 -11.001 7.247 1.00 65.31 174 PRO A N 1
ATOM 1417 C CA . PRO A 1 174 ? 20.316 -11.499 7.327 1.00 65.31 174 PRO A CA 1
ATOM 1418 C C . PRO A 1 174 ? 21.138 -10.883 6.187 1.00 65.31 174 PRO A C 1
ATOM 1420 O O . PRO A 1 174 ? 20.791 -11.008 5.014 1.00 65.31 174 PRO A O 1
ATOM 1423 N N . ARG A 1 175 ? 22.222 -10.180 6.533 1.00 62.25 175 ARG A N 1
ATOM 1424 C CA . ARG A 1 175 ? 23.207 -9.691 5.560 1.00 62.25 175 ARG A CA 1
ATOM 1425 C C . ARG A 1 175 ? 24.054 -10.879 5.116 1.00 62.25 175 ARG A C 1
ATOM 1427 O O . ARG A 1 175 ? 25.101 -11.133 5.698 1.00 62.25 175 ARG A O 1
ATOM 1434 N N . VAL A 1 176 ? 23.565 -11.649 4.153 1.00 53.03 176 VAL A N 1
ATOM 1435 C CA . VAL A 1 176 ? 24.341 -12.742 3.562 1.00 53.03 176 VAL A CA 1
ATOM 1436 C C . VAL A 1 176 ? 25.285 -12.147 2.513 1.00 53.03 176 VAL A C 1
ATOM 1438 O O . VAL A 1 176 ? 24.830 -11.506 1.571 1.00 53.03 176 VAL A O 1
ATOM 1441 N N . GLY A 1 177 ? 26.592 -12.334 2.706 1.00 54.47 177 GLY A N 1
ATOM 1442 C CA . GLY A 1 177 ? 27.578 -12.374 1.619 1.00 54.47 177 GLY A CA 1
ATOM 1443 C C . GLY A 1 177 ? 28.239 -11.078 1.142 1.00 54.47 177 GLY A C 1
ATOM 1444 O O . GLY A 1 177 ? 29.185 -11.184 0.378 1.00 54.47 177 GLY A O 1
ATOM 1445 N N . ILE A 1 178 ? 27.822 -9.875 1.559 1.00 50.75 178 ILE A N 1
ATOM 1446 C CA . ILE A 1 178 ? 28.519 -8.641 1.136 1.00 50.75 178 ILE A CA 1
ATOM 1447 C C . ILE A 1 178 ? 28.717 -7.693 2.323 1.00 50.75 178 ILE A C 1
ATOM 1449 O O . ILE A 1 178 ? 27.809 -6.964 2.739 1.00 50.75 178 ILE A O 1
ATOM 1453 N N . THR A 1 179 ? 29.926 -7.701 2.880 1.00 48.00 179 THR A N 1
ATOM 1454 C CA . THR A 1 179 ? 30.427 -6.680 3.804 1.00 48.00 179 THR A CA 1
ATOM 1455 C C . THR A 1 179 ? 30.914 -5.486 2.983 1.00 48.00 179 THR A C 1
ATOM 1457 O O . THR A 1 179 ? 32.088 -5.370 2.679 1.00 48.00 179 THR A O 1
ATOM 1460 N N . THR A 1 180 ? 30.015 -4.578 2.599 1.00 51.38 180 THR A N 1
ATOM 1461 C CA . THR A 1 180 ? 30.374 -3.346 1.857 1.00 51.38 180 THR A CA 1
ATOM 1462 C C . THR A 1 180 ? 31.094 -2.294 2.715 1.00 51.38 180 THR A C 1
ATOM 1464 O O . THR A 1 180 ? 31.118 -1.127 2.345 1.00 51.38 180 THR A O 1
ATOM 1467 N N . ALA A 1 181 ? 31.544 -2.645 3.918 1.00 57.00 181 ALA A N 1
ATOM 1468 C CA . ALA A 1 181 ? 32.242 -1.726 4.804 1.00 57.00 181 ALA A CA 1
ATOM 1469 C C . ALA A 1 181 ? 33.703 -2.158 4.842 1.00 57.00 181 ALA A C 1
ATOM 1471 O O . ALA A 1 181 ? 33.972 -3.298 5.211 1.00 57.00 181 ALA A O 1
ATOM 1472 N N . GLU A 1 182 ? 34.618 -1.247 4.507 1.00 60.16 182 GLU A N 1
ATOM 1473 C CA . GLU A 1 182 ? 36.068 -1.493 4.547 1.00 60.16 182 GLU A CA 1
ATOM 1474 C C . GLU A 1 182 ? 36.563 -1.923 5.937 1.00 60.16 182 GLU A C 1
ATOM 1476 O O . GLU A 1 182 ? 37.600 -2.561 6.068 1.00 60.16 182 GLU A O 1
ATOM 1481 N N . LYS A 1 183 ? 35.777 -1.648 6.988 1.00 62.62 183 LYS A N 1
ATOM 1482 C CA . LYS A 1 183 ? 35.971 -2.182 8.338 1.00 62.62 183 LYS A CA 1
ATOM 1483 C C . LYS A 1 183 ? 34.727 -2.956 8.766 1.00 62.62 183 LYS A C 1
ATOM 1485 O O . LYS A 1 183 ? 33.718 -2.380 9.180 1.00 62.62 183 LYS A O 1
ATOM 1490 N N . SER A 1 184 ? 34.780 -4.280 8.667 1.00 67.69 184 SER A N 1
ATOM 1491 C CA . SER A 1 184 ? 33.746 -5.152 9.226 1.00 67.69 184 SER A CA 1
ATOM 1492 C C . SER A 1 184 ? 33.782 -5.093 10.754 1.00 67.69 184 SER A C 1
ATOM 1494 O O . SER A 1 184 ? 34.817 -5.345 11.368 1.00 67.69 184 SER A O 1
ATOM 1496 N N . SER A 1 185 ? 32.643 -4.796 11.383 1.00 79.81 185 SER A N 1
ATOM 1497 C CA . SER A 1 185 ? 32.524 -4.820 12.849 1.00 79.81 185 SER A CA 1
ATOM 1498 C C . SER A 1 185 ? 32.840 -6.221 13.394 1.00 79.81 185 SER A C 1
ATOM 1500 O O . SER A 1 185 ? 32.475 -7.220 12.771 1.00 79.81 185 SER A O 1
ATOM 1502 N N . SER A 1 186 ? 33.444 -6.313 14.586 1.00 80.69 186 SER A N 1
ATOM 1503 C CA . SER A 1 186 ? 33.734 -7.587 15.272 1.00 80.69 186 SER A CA 1
ATOM 1504 C C . SER A 1 186 ? 32.512 -8.519 15.329 1.00 80.69 186 SER A C 1
ATOM 1506 O O . SER A 1 186 ? 32.615 -9.721 15.084 1.00 80.69 186 SER A O 1
ATOM 1508 N N . GLU A 1 187 ? 31.308 -7.971 15.528 1.00 76.69 187 GLU A N 1
ATOM 1509 C CA . GLU A 1 187 ? 30.086 -8.776 15.491 1.00 76.69 187 GLU A CA 1
ATOM 1510 C C . GLU A 1 187 ? 29.751 -9.334 14.104 1.00 76.69 187 GLU A C 1
ATOM 1512 O O . GLU A 1 187 ? 29.130 -10.391 13.994 1.00 76.69 187 GLU A O 1
ATOM 1517 N N . GLN A 1 188 ? 30.061 -8.586 13.046 1.00 75.06 188 GLN A N 1
ATOM 1518 C CA . GLN A 1 188 ? 29.835 -9.012 11.667 1.00 75.06 188 GLN A CA 1
ATOM 1519 C C . GLN A 1 188 ? 30.817 -10.119 11.297 1.00 75.06 188 GLN A C 1
ATOM 1521 O O . GLN A 1 188 ? 30.381 -11.110 10.723 1.00 75.06 188 GLN A O 1
ATOM 1526 N N . LEU A 1 189 ? 32.083 -9.998 11.709 1.00 77.44 189 LEU A N 1
ATOM 1527 C CA . LEU A 1 189 ? 33.094 -11.046 11.558 1.00 77.44 189 LEU A CA 1
ATOM 1528 C C . LEU A 1 189 ? 32.712 -12.311 12.326 1.00 77.44 189 LEU A C 1
ATOM 1530 O O . LEU A 1 189 ? 32.718 -13.398 11.758 1.00 77.44 189 LEU A O 1
ATOM 1534 N N . GLY A 1 190 ? 32.260 -12.170 13.576 1.00 79.94 190 GLY A N 1
ATOM 1535 C CA . GLY A 1 190 ? 31.741 -13.294 14.352 1.00 79.94 190 GLY A CA 1
ATOM 1536 C C . GLY A 1 190 ? 30.569 -13.986 13.650 1.00 79.94 190 GLY A C 1
ATOM 1537 O O . GLY A 1 190 ? 30.567 -15.204 13.526 1.00 79.94 190 GLY A O 1
ATOM 1538 N N . LYS A 1 191 ? 29.596 -13.224 13.128 1.00 77.25 191 LYS A N 1
ATOM 1539 C CA . LYS A 1 191 ? 28.455 -13.769 12.363 1.00 77.25 191 LYS A CA 1
ATOM 1540 C C . LYS A 1 191 ? 28.887 -14.412 11.041 1.00 77.25 191 LYS A C 1
ATOM 1542 O O . LYS A 1 191 ? 28.333 -15.438 10.672 1.00 77.25 191 LYS A O 1
ATOM 1547 N N . ALA A 1 192 ? 29.847 -13.834 10.327 1.00 78.62 192 ALA A N 1
ATOM 1548 C CA . ALA A 1 192 ? 30.374 -14.405 9.090 1.00 78.62 192 ALA A CA 1
ATOM 1549 C C . ALA A 1 192 ? 31.070 -15.742 9.365 1.00 78.62 192 ALA A C 1
ATOM 1551 O O . ALA A 1 192 ? 30.796 -16.723 8.684 1.00 78.62 192 ALA A O 1
ATOM 1552 N N . LEU A 1 193 ? 31.872 -15.806 10.427 1.00 80.94 193 LEU A N 1
ATOM 1553 C CA . LEU A 1 193 ? 32.533 -17.025 10.875 1.00 80.94 193 LEU A CA 1
ATOM 1554 C C . LEU A 1 193 ? 31.523 -18.098 11.317 1.00 80.94 193 LEU A C 1
ATOM 1556 O O . LEU A 1 193 ? 31.676 -19.267 10.962 1.00 80.94 193 LEU A O 1
ATOM 1560 N N . THR A 1 194 ? 30.448 -17.729 12.027 1.00 79.94 194 THR A N 1
ATOM 1561 C CA . THR A 1 194 ? 29.394 -18.698 12.372 1.00 79.94 194 THR A CA 1
ATOM 1562 C C . THR A 1 194 ? 28.654 -19.211 11.137 1.00 79.94 194 THR A C 1
ATOM 1564 O O . THR A 1 194 ? 28.399 -20.410 11.054 1.00 79.94 194 THR A O 1
ATOM 1567 N N . VAL A 1 195 ? 28.343 -18.341 10.170 1.00 80.50 195 VAL A N 1
ATOM 1568 C CA . VAL A 1 195 ? 27.721 -18.729 8.894 1.00 80.50 195 VAL A CA 1
ATOM 1569 C C . VAL A 1 195 ? 28.649 -19.640 8.094 1.00 80.50 195 VAL A C 1
ATOM 1571 O O . VAL A 1 195 ? 28.205 -20.692 7.657 1.00 80.50 195 VAL A O 1
ATOM 1574 N N . ALA A 1 196 ? 29.932 -19.301 7.961 1.00 83.25 196 ALA A N 1
ATOM 1575 C CA . ALA A 1 196 ? 30.911 -20.110 7.238 1.00 83.25 196 ALA A CA 1
ATOM 1576 C C . ALA A 1 196 ? 31.014 -21.528 7.818 1.00 83.25 196 ALA A C 1
ATOM 1578 O O . ALA A 1 196 ? 30.904 -22.504 7.080 1.00 83.25 196 ALA A O 1
ATOM 1579 N N . LYS A 1 197 ? 31.115 -21.658 9.148 1.00 81.19 197 LYS A N 1
ATOM 1580 C CA . LYS A 1 197 ? 31.136 -22.967 9.823 1.00 81.19 197 LYS A CA 1
ATOM 1581 C C . LYS A 1 197 ? 29.873 -23.778 9.567 1.00 81.19 197 LYS A C 1
ATOM 1583 O O . LYS A 1 197 ? 29.949 -24.973 9.300 1.00 81.19 197 LYS A O 1
ATOM 1588 N N . VAL A 1 198 ? 28.719 -23.125 9.627 1.00 80.50 198 VAL A N 1
ATOM 1589 C CA . VAL A 1 198 ? 27.413 -23.742 9.380 1.00 80.50 198 VAL A CA 1
ATOM 1590 C C . VAL A 1 198 ? 27.239 -24.182 7.929 1.00 80.50 198 VAL A C 1
ATOM 1592 O O . VAL A 1 198 ? 26.616 -25.208 7.689 1.00 80.50 198 VAL A O 1
ATOM 1595 N N . SER A 1 199 ? 27.791 -23.436 6.977 1.00 82.75 199 SER A N 1
ATOM 1596 C CA . SER A 1 199 ? 27.713 -23.754 5.550 1.00 82.75 199 SER A CA 1
ATOM 1597 C C . SER A 1 199 ? 28.587 -24.943 5.140 1.00 82.75 199 SER A C 1
ATOM 1599 O O . SER A 1 199 ? 28.427 -25.453 4.036 1.00 82.75 199 SER A O 1
ATOM 1601 N N . THR A 1 200 ? 29.497 -25.410 6.004 1.00 84.38 200 THR A N 1
ATOM 1602 C CA . THR A 1 200 ? 30.245 -26.649 5.747 1.00 84.38 200 THR A CA 1
ATOM 1603 C C . THR A 1 200 ? 29.327 -27.869 5.864 1.00 84.38 200 THR A C 1
ATOM 1605 O O . THR A 1 200 ? 28.450 -27.910 6.726 1.00 84.38 200 THR A O 1
ATOM 1608 N N . ALA A 1 201 ? 29.549 -28.897 5.039 1.00 82.75 201 ALA A N 1
ATOM 1609 C CA . ALA A 1 201 ? 28.726 -30.114 5.019 1.00 82.75 201 ALA A CA 1
ATOM 1610 C C . ALA A 1 201 ? 28.603 -30.799 6.397 1.00 82.75 201 ALA A C 1
ATOM 1612 O O . ALA A 1 201 ? 27.582 -31.406 6.714 1.00 82.75 201 ALA A O 1
ATOM 1613 N N . SER A 1 202 ? 29.621 -30.652 7.250 1.00 83.69 202 SER A N 1
ATOM 1614 C CA . SER A 1 202 ? 29.649 -31.190 8.612 1.00 83.69 202 SER A CA 1
ATOM 1615 C C . SER A 1 202 ? 29.178 -30.211 9.694 1.00 83.69 202 SER A C 1
ATOM 1617 O O . SER A 1 202 ? 29.360 -30.483 10.882 1.00 83.69 202 SER A O 1
ATOM 1619 N N . LEU A 1 203 ? 28.583 -29.072 9.319 1.00 78.88 203 LEU A N 1
ATOM 1620 C CA . LEU A 1 203 ? 28.134 -27.998 10.218 1.00 78.88 203 LEU A CA 1
ATOM 1621 C C . LEU A 1 203 ? 29.234 -27.501 11.181 1.00 78.88 203 LEU A C 1
ATOM 1623 O O . LEU A 1 203 ? 28.952 -27.084 12.307 1.00 78.88 203 LEU A O 1
ATOM 1627 N N . GLY A 1 204 ? 30.499 -27.583 10.766 1.00 81.00 204 GLY A N 1
ATOM 1628 C CA . GLY A 1 204 ? 31.655 -27.177 11.562 1.00 81.00 204 GLY A CA 1
ATOM 1629 C C . GLY A 1 204 ? 32.076 -28.189 12.632 1.00 81.00 204 GLY A C 1
ATOM 1630 O O . GLY A 1 204 ? 32.812 -27.819 13.549 1.00 81.00 204 GLY A O 1
ATOM 1631 N N . LYS A 1 205 ? 31.619 -29.449 12.547 1.00 80.88 205 LYS A N 1
ATOM 1632 C CA . LYS A 1 205 ? 32.054 -30.533 13.446 1.00 80.88 205 LYS A CA 1
ATOM 1633 C C . LYS A 1 205 ? 33.499 -30.962 13.195 1.00 80.88 205 LYS A C 1
ATOM 1635 O O . LYS A 1 205 ? 34.236 -31.118 14.157 1.00 80.88 205 LYS A O 1
ATOM 1640 N N . PHE A 1 206 ? 33.887 -31.106 11.927 1.00 82.81 206 PHE A N 1
ATOM 1641 C CA . PHE A 1 206 ? 35.221 -31.583 11.524 1.00 82.81 206 PHE A CA 1
ATOM 1642 C C . PHE A 1 206 ? 36.191 -30.451 11.154 1.00 82.81 206 PHE A C 1
ATOM 1644 O O . PHE A 1 206 ? 37.237 -30.696 10.572 1.00 82.81 206 PHE A O 1
ATOM 1651 N N . GLN A 1 207 ? 35.837 -29.201 11.457 1.00 84.00 207 GLN A N 1
ATOM 1652 C CA . GLN A 1 207 ? 36.712 -28.054 11.221 1.00 84.00 207 GLN A CA 1
ATOM 1653 C C . GLN A 1 207 ? 37.611 -27.836 12.442 1.00 84.00 207 GLN A C 1
ATOM 1655 O O . GLN A 1 207 ? 37.105 -27.803 13.570 1.00 84.00 207 GLN A O 1
ATOM 1660 N N . ALA A 1 208 ? 38.918 -27.663 12.220 1.00 84.31 208 ALA A N 1
ATOM 1661 C CA . ALA A 1 208 ? 39.872 -27.323 13.272 1.00 84.31 208 ALA A CA 1
ATOM 1662 C C . ALA A 1 208 ? 39.463 -26.006 13.961 1.00 84.31 208 ALA A C 1
ATOM 1664 O O . ALA A 1 208 ? 38.986 -25.071 13.313 1.00 84.31 208 ALA A O 1
ATOM 1665 N N . LYS A 1 209 ? 39.599 -25.944 15.290 1.00 82.62 209 LYS A N 1
ATOM 1666 C CA . LYS A 1 209 ? 39.223 -24.775 16.102 1.00 82.62 209 LYS A CA 1
ATOM 1667 C C . LYS A 1 209 ? 40.455 -24.238 16.802 1.00 82.62 209 LYS A C 1
ATOM 1669 O O . LYS A 1 209 ? 41.222 -25.010 17.371 1.00 82.62 209 LYS A O 1
ATOM 1674 N N . LEU A 1 210 ? 40.613 -22.919 16.805 1.00 82.94 210 LEU A N 1
ATOM 1675 C CA . LEU A 1 210 ? 41.665 -22.283 17.594 1.00 82.94 210 LEU A CA 1
ATOM 1676 C C . LEU A 1 210 ? 41.354 -22.438 19.097 1.00 82.94 210 LEU A C 1
ATOM 1678 O O . LEU A 1 210 ? 40.180 -22.410 19.483 1.00 82.94 210 LEU A O 1
ATOM 1682 N N . PRO A 1 211 ? 42.376 -22.529 19.969 1.00 83.44 211 PRO A N 1
ATOM 1683 C CA . PRO A 1 211 ? 42.212 -22.856 21.392 1.00 83.44 211 PRO A CA 1
ATOM 1684 C C . PRO A 1 211 ? 41.344 -21.861 22.185 1.00 83.44 211 PRO A C 1
ATOM 1686 O O . PRO A 1 211 ? 40.793 -22.212 23.223 1.00 83.44 211 PRO A O 1
ATOM 1689 N N . LYS A 1 212 ? 41.172 -20.625 21.696 1.00 83.38 212 LYS A N 1
ATOM 1690 C CA . LYS A 1 212 ? 40.319 -19.587 22.314 1.00 83.38 212 LYS A CA 1
ATOM 1691 C C . LYS A 1 212 ? 39.157 -19.154 21.422 1.00 83.38 212 LYS A C 1
ATOM 1693 O O . LYS A 1 212 ? 38.588 -18.073 21.595 1.00 83.38 212 LYS A O 1
ATOM 1698 N N . GLU A 1 213 ? 38.800 -19.969 20.437 1.00 78.00 213 GLU A N 1
ATOM 1699 C CA . GLU A 1 213 ? 37.729 -19.623 19.521 1.00 78.00 213 GLU A CA 1
ATOM 1700 C C . GLU A 1 213 ? 36.362 -19.680 20.216 1.00 78.00 213 GLU A C 1
ATOM 1702 O O . GLU A 1 213 ? 35.936 -20.707 20.749 1.00 78.00 213 GLU A O 1
ATOM 1707 N N . LYS A 1 214 ? 35.634 -18.559 20.194 1.00 74.19 214 LYS A N 1
ATOM 1708 C CA . LYS A 1 214 ? 34.297 -18.491 20.788 1.00 74.19 214 LYS A CA 1
ATOM 1709 C C . LYS A 1 214 ? 33.349 -19.417 20.024 1.00 74.19 214 LYS A C 1
ATOM 1711 O O . LYS A 1 214 ? 33.136 -19.256 18.823 1.00 74.19 214 LYS A O 1
ATOM 1716 N N . THR A 1 215 ? 32.725 -20.358 20.731 1.00 70.75 215 THR A N 1
ATOM 1717 C CA . THR A 1 215 ? 31.706 -21.227 20.137 1.00 70.75 215 THR A CA 1
ATOM 1718 C C . THR A 1 215 ? 30.511 -20.400 19.664 1.00 70.75 215 THR A C 1
ATOM 1720 O O . THR A 1 215 ? 30.048 -19.466 20.326 1.00 70.75 215 THR A O 1
ATOM 1723 N N . ALA A 1 216 ? 30.016 -20.727 18.473 1.00 66.50 216 ALA A N 1
ATOM 1724 C CA . ALA A 1 216 ? 28.952 -19.995 17.808 1.00 66.50 216 ALA A CA 1
ATOM 1725 C C . ALA A 1 216 ? 27.624 -20.101 18.589 1.00 66.50 216 ALA A C 1
ATOM 1727 O O . ALA A 1 216 ? 26.857 -21.052 18.438 1.00 66.50 216 ALA A O 1
ATOM 1728 N N . LYS A 1 217 ? 27.320 -19.113 19.438 1.00 61.34 217 LYS A N 1
ATOM 1729 C CA . LYS A 1 217 ? 26.027 -19.019 20.135 1.00 61.34 217 LYS A CA 1
ATOM 1730 C C . LYS A 1 217 ? 24.952 -18.527 19.148 1.00 61.34 217 LYS A C 1
ATOM 1732 O O . LYS A 1 217 ? 25.178 -17.565 18.420 1.00 61.34 217 LYS A O 1
ATOM 1737 N N . LYS A 1 218 ? 23.760 -19.146 19.155 1.00 60.50 218 LYS A N 1
ATOM 1738 C CA . LYS A 1 218 ? 22.574 -18.801 18.319 1.00 60.50 218 LYS A CA 1
ATOM 1739 C C . LYS A 1 218 ? 22.641 -19.183 16.824 1.00 60.50 218 LYS A C 1
ATOM 1741 O O . LYS A 1 218 ? 21.919 -18.613 16.009 1.00 60.50 218 LYS A O 1
ATOM 1746 N N . VAL A 1 219 ? 23.413 -20.211 16.475 1.00 60.34 219 VAL A N 1
ATOM 1747 C CA . VAL A 1 219 ? 23.465 -20.807 15.121 1.00 60.34 219 VAL A CA 1
ATOM 1748 C C . VAL A 1 219 ? 22.097 -21.279 14.602 1.00 60.34 219 VAL A C 1
ATOM 1750 O O . VAL A 1 219 ? 21.816 -21.179 13.411 1.00 60.34 219 VAL A O 1
ATOM 1753 N N . GLY A 1 220 ? 21.196 -21.710 15.491 1.00 59.50 220 GLY A N 1
ATOM 1754 C CA . GLY A 1 220 ? 19.858 -22.182 15.108 1.00 59.50 220 GLY A CA 1
ATOM 1755 C C . GLY A 1 220 ? 18.955 -21.135 14.438 1.00 59.50 220 GLY A C 1
ATOM 1756 O O . GLY A 1 220 ? 17.945 -21.510 13.860 1.00 59.50 220 GLY A O 1
ATOM 1757 N N . ALA A 1 221 ? 19.291 -19.841 14.508 1.00 61.12 221 ALA A N 1
ATOM 1758 C CA . ALA A 1 221 ? 18.580 -18.787 13.777 1.00 61.12 221 ALA A CA 1
ATOM 1759 C C . ALA A 1 221 ? 19.126 -18.555 12.353 1.00 61.12 221 ALA A C 1
ATOM 1761 O O . ALA A 1 221 ? 18.452 -17.924 11.544 1.00 61.12 221 ALA A O 1
ATOM 1762 N N . LEU A 1 222 ? 20.347 -19.022 12.071 1.00 59.28 222 LEU A N 1
ATOM 1763 C CA . LEU A 1 222 ? 21.035 -18.892 10.779 1.00 59.28 222 LEU A CA 1
ATOM 1764 C C . LEU A 1 222 ? 20.907 -20.165 9.928 1.00 59.28 222 LEU A C 1
ATOM 1766 O O . LEU A 1 222 ? 21.068 -20.108 8.714 1.00 59.28 222 LEU A O 1
ATOM 1770 N N . LEU A 1 223 ? 20.595 -21.299 10.559 1.00 56.28 223 LEU A N 1
ATOM 1771 C CA . LEU A 1 223 ? 20.299 -22.562 9.893 1.00 56.28 223 LEU A CA 1
ATOM 1772 C C . LEU A 1 223 ? 18.861 -22.578 9.338 1.00 56.28 223 LEU A C 1
ATOM 1774 O O . LEU A 1 223 ? 17.927 -22.275 10.082 1.00 56.28 223 LEU A O 1
ATOM 1778 N N . PRO A 1 224 ? 18.633 -23.046 8.096 1.00 53.78 224 PRO A N 1
ATOM 1779 C CA . PRO A 1 224 ? 17.297 -23.279 7.539 1.00 53.78 224 PRO A CA 1
ATOM 1780 C C . PRO A 1 224 ? 16.610 -24.531 8.122 1.00 53.78 224 PRO A C 1
ATOM 1782 O O . PRO A 1 224 ? 15.718 -25.113 7.508 1.00 53.78 224 PRO A O 1
ATOM 1785 N N . THR A 1 225 ? 17.016 -24.989 9.307 1.00 48.25 225 THR A N 1
ATOM 1786 C CA . THR A 1 225 ? 16.445 -26.179 9.932 1.00 48.25 225 THR A CA 1
ATOM 1787 C C . THR A 1 225 ? 15.191 -25.807 10.707 1.00 48.25 225 THR A C 1
ATOM 1789 O O . THR A 1 225 ? 15.255 -25.102 11.719 1.00 48.25 225 THR A O 1
ATOM 1792 N N . VAL A 1 226 ? 14.052 -26.335 10.249 1.00 52.38 226 VAL A N 1
ATOM 1793 C CA . VAL A 1 226 ? 12.819 -26.479 11.031 1.00 52.38 226 VAL A CA 1
ATOM 1794 C C . VAL A 1 226 ? 13.231 -26.980 12.408 1.00 52.38 226 VAL A C 1
ATOM 1796 O O . VAL A 1 226 ? 13.768 -28.081 12.520 1.00 52.38 226 VAL A O 1
ATOM 1799 N N . LYS A 1 227 ? 13.058 -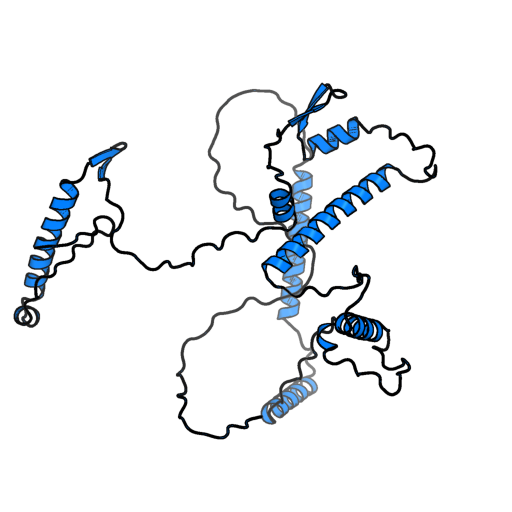26.147 13.444 1.00 57.75 227 LYS A N 1
ATOM 1800 C CA . LYS A 1 227 ? 13.305 -26.539 14.835 1.00 57.75 227 LYS A CA 1
ATOM 1801 C C . LYS A 1 227 ? 12.666 -27.913 15.015 1.00 57.75 227 LYS A C 1
ATOM 1803 O O . LYS A 1 227 ? 11.441 -27.997 14.931 1.00 57.75 227 LYS A O 1
ATOM 1808 N N . LYS A 1 228 ? 13.461 -28.975 15.219 1.00 57.75 228 LYS A N 1
ATOM 1809 C CA . LYS A 1 228 ? 12.915 -30.253 15.683 1.00 57.75 228 LYS A CA 1
ATOM 1810 C C . LYS A 1 228 ? 12.193 -29.899 16.975 1.00 57.75 228 LYS A C 1
ATOM 1812 O O . LYS A 1 228 ? 12.840 -29.554 17.965 1.00 57.75 228 LYS A O 1
ATOM 1817 N N . ARG A 1 229 ? 10.859 -29.815 16.917 1.00 61.81 229 ARG A N 1
ATOM 1818 C CA . ARG A 1 229 ? 10.030 -29.609 18.100 1.00 61.81 229 ARG A CA 1
ATOM 1819 C C . ARG A 1 229 ? 10.481 -30.695 19.063 1.00 61.81 229 ARG A C 1
ATOM 1821 O O . ARG A 1 229 ? 10.443 -31.866 18.694 1.00 61.81 229 ARG A O 1
ATOM 1828 N N . LYS A 1 230 ? 10.974 -30.304 20.241 1.00 64.06 230 LYS A N 1
ATOM 1829 C CA . LYS A 1 230 ? 11.104 -31.258 21.340 1.00 64.06 230 LYS A CA 1
ATOM 1830 C C . LYS A 1 230 ? 9.714 -31.876 21.469 1.00 64.06 230 LYS A C 1
ATOM 1832 O O . LYS A 1 230 ? 8.750 -31.121 21.618 1.00 64.06 230 LYS A O 1
ATOM 1837 N N . GLN A 1 231 ? 9.604 -33.183 21.233 1.00 63.12 231 GLN A N 1
ATOM 1838 C CA . GLN A 1 231 ? 8.321 -33.860 21.377 1.00 63.12 231 GLN A CA 1
ATOM 1839 C C . GLN A 1 231 ? 7.843 -33.595 22.811 1.00 63.12 231 GLN A C 1
ATOM 1841 O O . GLN A 1 231 ? 8.682 -33.581 23.720 1.00 63.12 231 GLN A O 1
ATOM 1846 N N . PRO A 1 232 ? 6.561 -33.257 23.011 1.00 71.50 232 PRO A N 1
ATOM 1847 C CA . PRO A 1 232 ? 6.046 -33.039 24.354 1.00 71.50 232 PRO A CA 1
ATOM 1848 C C . PRO A 1 232 ? 6.275 -34.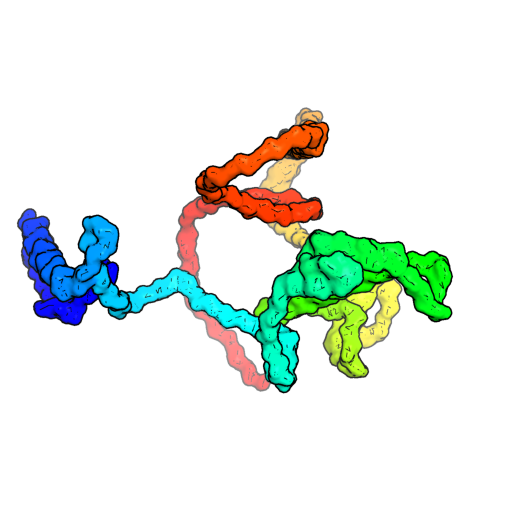305 25.185 1.00 71.50 232 PRO A C 1
ATOM 1850 O O . PRO A 1 232 ? 6.201 -35.411 24.653 1.00 71.50 232 PRO A O 1
ATOM 1853 N N . TYR A 1 233 ? 6.576 -34.130 26.471 1.00 74.50 233 TYR A N 1
ATOM 1854 C CA . TYR A 1 233 ? 6.629 -35.239 27.418 1.00 74.50 233 TYR A CA 1
ATOM 1855 C C . TYR A 1 233 ? 5.261 -35.931 27.415 1.00 74.50 233 TYR A C 1
ATOM 1857 O O . TYR A 1 233 ? 4.242 -35.279 27.656 1.00 74.50 233 TYR A O 1
ATOM 1865 N N . VAL A 1 234 ? 5.234 -37.208 27.038 1.00 74.94 234 VAL A N 1
ATOM 1866 C CA . VAL A 1 234 ? 4.004 -37.993 26.920 1.00 74.94 234 VAL A CA 1
ATOM 1867 C C . VAL A 1 234 ? 3.663 -38.517 28.311 1.00 74.94 234 VAL A C 1
ATOM 1869 O O . VAL A 1 234 ? 4.541 -38.968 29.039 1.00 74.94 234 VAL A O 1
ATOM 1872 N N . THR A 1 235 ? 2.401 -38.409 28.724 1.00 84.44 235 THR A N 1
ATOM 1873 C CA . THR A 1 235 ? 1.971 -38.977 30.007 1.00 84.44 235 THR A CA 1
ATOM 1874 C C . THR A 1 235 ? 1.901 -40.507 29.905 1.00 84.44 235 THR A C 1
ATOM 1876 O O . THR A 1 235 ? 1.563 -41.025 28.836 1.00 84.44 235 THR A O 1
ATOM 1879 N N . PRO A 1 236 ? 2.143 -41.260 30.994 1.00 86.94 236 PRO A N 1
ATOM 1880 C CA . PRO A 1 236 ? 2.162 -42.729 30.958 1.00 86.94 236 PRO A CA 1
ATOM 1881 C C . PRO A 1 236 ? 0.847 -43.344 30.440 1.00 86.94 236 PRO A C 1
ATOM 1883 O O . PRO A 1 236 ? 0.843 -44.399 29.811 1.00 86.94 236 PRO A O 1
ATOM 1886 N N . GLU A 1 237 ? -0.289 -42.667 30.625 1.00 88.06 237 GLU A N 1
ATOM 1887 C CA . GLU A 1 237 ? -1.576 -43.092 30.061 1.00 88.06 237 GLU A CA 1
ATOM 1888 C C . GLU A 1 237 ? -1.647 -42.963 28.534 1.00 88.06 237 GLU A C 1
ATOM 1890 O O . GLU A 1 237 ? -2.252 -43.799 27.859 1.00 88.06 237 GLU A O 1
ATOM 1895 N N . GLN A 1 238 ? -1.049 -41.910 27.973 1.00 87.25 238 GLN A N 1
ATOM 1896 C CA . GLN A 1 238 ? -0.993 -41.703 26.528 1.00 87.25 238 GLN A CA 1
ATOM 1897 C C . GLN A 1 238 ? -0.061 -42.726 25.868 1.00 87.25 238 GLN A C 1
ATOM 1899 O O . GLN A 1 238 ? -0.379 -43.205 24.780 1.00 87.25 238 GLN A O 1
ATOM 1904 N N . GLU A 1 239 ? 1.022 -43.119 26.546 1.00 86.25 239 GLU A N 1
ATOM 1905 C CA . GLU A 1 239 ? 1.909 -44.202 26.105 1.00 86.25 239 GLU A CA 1
ATOM 1906 C C . GLU A 1 239 ? 1.194 -45.556 26.125 1.00 86.25 239 GLU A C 1
ATOM 1908 O O . GLU A 1 239 ? 1.176 -46.243 25.106 1.00 86.25 239 GLU A O 1
ATOM 1913 N N . LYS A 1 240 ? 0.494 -45.899 27.218 1.00 91.56 240 LYS A N 1
ATOM 1914 C CA . LYS A 1 240 ? -0.330 -47.121 27.290 1.00 91.56 240 LYS A CA 1
ATOM 1915 C C . LYS A 1 240 ? -1.373 -47.173 26.173 1.00 91.56 240 LYS A C 1
ATOM 1917 O O . LYS A 1 240 ? -1.477 -48.179 25.478 1.00 91.56 240 LYS A O 1
ATOM 1922 N N . LYS A 1 241 ? -2.105 -46.076 25.940 1.00 91.12 241 LYS A N 1
ATOM 1923 C CA . LYS A 1 241 ? -3.086 -45.980 24.843 1.00 91.12 241 LYS A CA 1
ATOM 1924 C C . LYS A 1 241 ? -2.434 -46.112 23.464 1.00 91.12 241 LYS A C 1
ATOM 1926 O O . LYS A 1 241 ? -3.036 -46.696 22.568 1.00 91.12 241 LYS A O 1
ATOM 1931 N N . GLY A 1 242 ? -1.236 -45.561 23.272 1.00 89.19 242 GLY A N 1
ATOM 1932 C CA . GLY A 1 242 ? -0.457 -45.732 22.044 1.00 89.19 242 GLY A CA 1
ATOM 1933 C C . GLY A 1 242 ? -0.054 -47.188 21.821 1.00 89.19 242 GLY A C 1
ATOM 1934 O O . GLY A 1 242 ? -0.266 -47.720 20.734 1.00 89.19 242 GLY A O 1
ATOM 1935 N N . ASN A 1 243 ? 0.438 -47.845 22.869 1.00 90.81 243 ASN A N 1
ATOM 1936 C CA . ASN A 1 243 ? 0.898 -49.230 22.832 1.00 90.81 243 ASN A CA 1
ATOM 1937 C C . ASN A 1 243 ? -0.255 -50.210 22.581 1.00 90.81 243 ASN A C 1
ATOM 1939 O O . ASN A 1 243 ? -0.133 -51.068 21.714 1.00 90.81 243 ASN A O 1
ATOM 1943 N N . ILE A 1 244 ? -1.403 -50.033 23.245 1.00 93.31 244 ILE A N 1
ATOM 1944 C CA . ILE A 1 244 ? -2.605 -50.856 23.014 1.00 93.31 244 ILE A CA 1
ATOM 1945 C C . ILE A 1 244 ? -3.084 -50.712 21.566 1.00 93.31 244 ILE A C 1
ATOM 1947 O O . ILE A 1 244 ? -3.313 -51.707 20.894 1.00 93.31 244 ILE A O 1
ATOM 1951 N N . LYS A 1 245 ? -3.122 -49.485 21.027 1.00 88.19 245 LYS A N 1
ATOM 1952 C CA . LYS A 1 245 ? -3.474 -49.264 19.615 1.00 88.19 245 LYS A CA 1
ATOM 1953 C C . LYS A 1 245 ? -2.513 -49.955 18.650 1.00 88.19 245 LYS A C 1
ATOM 1955 O O . LYS A 1 245 ? -2.930 -50.371 17.574 1.00 88.19 245 LYS A O 1
ATOM 1960 N N . ILE A 1 246 ? -1.225 -50.032 18.981 1.00 87.94 246 ILE A N 1
ATOM 1961 C CA . ILE A 1 246 ? -0.243 -50.760 18.168 1.00 87.94 246 ILE A CA 1
ATOM 1962 C C . ILE A 1 246 ? -0.528 -52.264 18.232 1.00 87.94 246 ILE A C 1
ATOM 1964 O O . ILE A 1 246 ? -0.562 -52.900 17.182 1.00 87.94 246 ILE A O 1
ATOM 1968 N N . LEU A 1 247 ? -0.802 -52.807 19.421 1.00 88.12 247 LEU A N 1
ATOM 1969 C CA . LEU A 1 247 ? -1.161 -54.216 19.599 1.00 88.12 247 LEU A CA 1
ATOM 1970 C C . LEU A 1 247 ? -2.443 -54.581 18.846 1.00 88.12 247 LEU A C 1
ATOM 1972 O O . LEU A 1 247 ? -2.436 -55.551 18.096 1.00 88.12 247 LEU A O 1
ATOM 1976 N N . ASP A 1 248 ? -3.491 -53.764 18.938 1.00 87.25 248 ASP A N 1
ATOM 1977 C CA . ASP A 1 248 ? -4.736 -53.973 18.195 1.00 87.25 248 ASP A CA 1
ATOM 1978 C C . ASP A 1 248 ? -4.499 -53.979 16.680 1.00 87.25 248 ASP A C 1
ATOM 1980 O O . ASP A 1 248 ? -5.110 -54.763 15.957 1.00 87.25 248 ASP A O 1
ATOM 1984 N N . ASN A 1 249 ? -3.596 -53.135 16.172 1.00 82.00 249 ASN A N 1
ATOM 1985 C CA . ASN A 1 249 ? -3.257 -53.115 14.747 1.00 82.00 249 ASN A CA 1
ATOM 1986 C C . ASN A 1 249 ? -2.470 -54.362 14.312 1.00 82.00 249 ASN A C 1
ATOM 1988 O O . ASN A 1 249 ? -2.660 -54.841 13.195 1.00 82.00 249 ASN A O 1
ATOM 1992 N N . ILE A 1 250 ? -1.600 -54.887 15.179 1.00 85.00 250 ILE A N 1
ATOM 1993 C CA . ILE A 1 250 ? -0.821 -56.104 14.912 1.00 85.00 250 ILE A CA 1
ATOM 1994 C C . ILE A 1 250 ? -1.730 -57.337 14.962 1.00 85.00 250 ILE A C 1
ATOM 1996 O O . ILE A 1 250 ? -1.682 -58.166 14.055 1.00 85.00 250 ILE A O 1
ATOM 2000 N N . LEU A 1 251 ? -2.590 -57.431 15.980 1.00 87.19 251 LEU A N 1
ATOM 2001 C CA . LEU A 1 251 ? -3.519 -58.545 16.169 1.00 87.19 251 LEU A CA 1
ATOM 2002 C C . LEU A 1 251 ? -4.581 -58.588 15.073 1.00 87.19 251 LEU A C 1
ATOM 2004 O O . LEU A 1 251 ? -4.860 -59.651 14.526 1.00 87.19 251 LEU A O 1
ATOM 2008 N N . ASN A 1 252 ? -5.131 -57.433 14.693 1.00 80.81 252 ASN A N 1
ATOM 2009 C CA . ASN A 1 252 ? -6.193 -57.394 13.696 1.00 80.81 252 ASN A CA 1
ATOM 2010 C C . ASN A 1 252 ? -5.687 -57.514 12.248 1.00 80.81 252 ASN A C 1
ATOM 2012 O O . ASN A 1 252 ? -6.516 -57.697 11.364 1.00 80.81 252 ASN A O 1
ATOM 2016 N N . LYS A 1 253 ? -4.374 -57.401 11.968 1.00 76.62 253 LYS A N 1
ATOM 2017 C CA . LYS A 1 253 ? -3.745 -57.477 10.621 1.00 76.62 253 LYS A CA 1
ATOM 2018 C C . LYS A 1 253 ? -4.449 -56.673 9.505 1.00 76.62 253 LYS A C 1
ATOM 2020 O O . LYS A 1 253 ? -4.216 -56.914 8.321 1.00 76.62 253 LYS A O 1
ATOM 2025 N N . LYS A 1 254 ? -5.306 -55.702 9.841 1.00 73.19 254 LYS A N 1
ATOM 2026 C CA . LYS A 1 254 ? -6.037 -54.893 8.856 1.00 73.19 254 LYS A CA 1
ATOM 2027 C C . LYS A 1 254 ? -5.102 -53.800 8.327 1.00 73.19 254 LYS A C 1
ATOM 2029 O O . LYS A 1 254 ? -4.535 -53.057 9.133 1.00 73.19 254 LYS A O 1
ATOM 2034 N N . PRO A 1 255 ? -4.932 -53.651 7.000 1.00 74.56 255 PRO A N 1
ATOM 2035 C CA . PRO A 1 255 ? -4.125 -52.571 6.452 1.00 74.56 255 PRO A CA 1
ATOM 2036 C C . PRO A 1 255 ? -4.761 -51.226 6.812 1.00 74.56 255 PRO A C 1
ATOM 2038 O O . PRO A 1 255 ? -5.965 -51.022 6.654 1.00 74.56 255 PRO A O 1
ATOM 2041 N N . LYS A 1 256 ? -3.948 -50.284 7.300 1.00 70.56 256 LYS A N 1
ATOM 2042 C CA . LYS A 1 256 ? -4.412 -48.935 7.635 1.00 70.56 256 LYS A CA 1
ATOM 2043 C C . LYS A 1 256 ? -4.800 -48.187 6.355 1.00 70.56 256 LYS A C 1
ATOM 2045 O O . LYS A 1 256 ? -3.946 -47.594 5.696 1.00 70.56 256 LYS A O 1
ATOM 2050 N N . LEU A 1 257 ? -6.087 -48.193 6.019 1.00 76.38 257 LEU A N 1
ATOM 2051 C CA . LEU A 1 257 ? -6.637 -47.388 4.933 1.00 76.38 257 LEU A CA 1
ATOM 2052 C C . LEU A 1 257 ? -6.836 -45.950 5.420 1.00 76.38 257 LEU A C 1
ATOM 2054 O O . LEU A 1 257 ? -7.719 -45.653 6.221 1.00 76.38 257 LEU A O 1
ATOM 2058 N N . ASP A 1 258 ? -5.981 -45.046 4.951 1.00 81.50 258 ASP A N 1
ATOM 2059 C CA . ASP A 1 258 ? -6.114 -43.613 5.208 1.00 81.50 258 ASP A CA 1
ATOM 2060 C C . ASP A 1 258 ? -7.134 -43.015 4.228 1.00 81.50 258 ASP A C 1
ATOM 2062 O O . ASP A 1 258 ? -6.786 -42.520 3.151 1.00 81.50 258 ASP A O 1
ATOM 2066 N N . VAL A 1 259 ? -8.415 -43.135 4.592 1.00 85.75 259 VAL A N 1
ATOM 2067 C CA . VAL A 1 259 ? -9.560 -42.684 3.785 1.00 85.75 259 VAL A CA 1
ATOM 2068 C C . VAL A 1 259 ? -9.442 -41.195 3.453 1.00 85.75 259 VAL A C 1
ATOM 2070 O O . VAL A 1 259 ? -9.685 -40.795 2.319 1.00 85.75 259 VAL A O 1
ATOM 2073 N N . GLU A 1 260 ? -8.979 -40.370 4.394 1.00 84.75 260 GLU A N 1
ATOM 2074 C CA . GLU A 1 260 ? -8.820 -38.927 4.188 1.00 84.75 260 GLU A CA 1
ATOM 2075 C C . GLU A 1 260 ? -7.733 -38.627 3.144 1.00 84.75 260 GLU A C 1
ATOM 2077 O O . GLU A 1 260 ? -7.903 -37.771 2.273 1.00 84.75 260 GLU A O 1
ATOM 2082 N N . LYS A 1 261 ? -6.617 -39.364 3.171 1.00 87.88 261 LYS A N 1
ATOM 2083 C CA . LYS A 1 261 ? -5.563 -39.242 2.155 1.00 87.88 261 LYS A CA 1
ATOM 2084 C C . LYS A 1 261 ? -6.017 -39.748 0.784 1.00 87.88 261 LYS A C 1
ATOM 2086 O O . LYS A 1 261 ? -5.646 -39.141 -0.222 1.00 87.88 261 LYS A O 1
ATOM 2091 N N . ALA A 1 262 ? -6.805 -40.822 0.737 1.00 87.19 262 ALA A N 1
ATOM 2092 C CA . ALA A 1 262 ? -7.369 -41.354 -0.502 1.00 87.19 262 ALA A CA 1
ATOM 2093 C C . ALA A 1 262 ? -8.351 -40.359 -1.142 1.00 87.19 262 ALA A C 1
ATOM 2095 O O . ALA A 1 262 ? -8.158 -39.976 -2.293 1.00 87.19 262 ALA A O 1
ATOM 2096 N N . VAL A 1 263 ? -9.305 -39.838 -0.365 1.00 91.19 263 VAL A N 1
ATOM 2097 C CA . VAL A 1 263 ? -10.281 -38.829 -0.811 1.00 91.19 263 VAL A CA 1
ATOM 2098 C C . VAL A 1 263 ? -9.583 -37.549 -1.271 1.00 91.19 263 VAL A C 1
ATOM 2100 O O . VAL A 1 263 ? -9.883 -37.025 -2.339 1.00 91.19 263 VAL A O 1
ATOM 2103 N N . ASN A 1 264 ? -8.581 -37.068 -0.531 1.00 90.00 264 ASN A N 1
ATOM 2104 C CA . ASN A 1 264 ? -7.822 -35.886 -0.943 1.00 90.00 264 ASN A CA 1
ATOM 2105 C C . ASN A 1 264 ? -7.030 -36.108 -2.244 1.00 90.00 264 ASN A C 1
ATOM 2107 O O . ASN A 1 264 ? -6.850 -35.167 -3.019 1.00 90.00 264 ASN A O 1
ATOM 2111 N N . ARG A 1 265 ? -6.555 -37.335 -2.502 1.00 89.81 265 ARG A N 1
ATOM 2112 C CA . ARG A 1 265 ? -5.896 -37.688 -3.767 1.00 89.81 265 ARG A CA 1
ATOM 2113 C C . ARG A 1 265 ? -6.892 -37.695 -4.926 1.00 89.81 265 ARG A C 1
ATOM 2115 O O . ARG A 1 265 ? -6.544 -37.207 -5.999 1.00 89.81 265 ARG A O 1
ATOM 2122 N N . GLU A 1 266 ? -8.100 -38.198 -4.693 1.00 90.94 266 GLU A N 1
ATOM 2123 C CA . GLU A 1 266 ? -9.203 -38.211 -5.661 1.00 90.94 266 GLU A CA 1
ATOM 2124 C C . GLU A 1 266 ? -9.616 -36.782 -6.036 1.00 90.94 266 GLU A C 1
ATOM 2126 O O . GLU A 1 266 ? -9.540 -36.398 -7.201 1.00 90.94 266 GLU A O 1
ATOM 2131 N N . ILE A 1 267 ? -9.889 -35.943 -5.030 1.00 89.25 267 ILE A N 1
ATOM 2132 C CA . ILE A 1 267 ? -10.255 -34.530 -5.211 1.00 89.25 267 ILE A CA 1
ATOM 2133 C C . ILE A 1 267 ? -9.162 -33.775 -5.980 1.00 89.25 267 ILE A C 1
ATOM 2135 O O . ILE A 1 267 ? -9.452 -32.942 -6.838 1.00 89.25 267 ILE A O 1
ATOM 2139 N N . PHE A 1 268 ? -7.885 -34.046 -5.693 1.00 90.44 268 PHE A N 1
ATOM 2140 C CA . PHE A 1 268 ? -6.782 -33.406 -6.409 1.00 90.44 268 PHE A CA 1
ATOM 2141 C C . PHE A 1 268 ? -6.714 -33.837 -7.881 1.00 90.44 268 PHE A C 1
ATOM 2143 O O . PHE A 1 268 ? -6.494 -32.993 -8.752 1.00 90.44 268 PHE A O 1
ATOM 2150 N N . ARG A 1 269 ? -6.912 -35.130 -8.169 1.00 89.44 269 ARG A N 1
ATOM 2151 C CA . ARG A 1 269 ? -6.955 -35.654 -9.543 1.00 89.44 269 ARG A CA 1
ATOM 2152 C C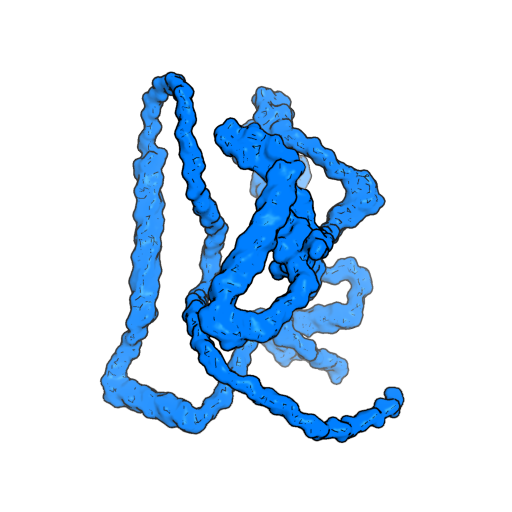 . ARG A 1 269 ? -8.118 -35.055 -10.327 1.00 89.44 269 ARG A C 1
ATOM 2154 O O . ARG A 1 269 ? -7.903 -34.567 -11.433 1.00 89.44 269 ARG A O 1
ATOM 2161 N N . GLU A 1 270 ? -9.298 -34.998 -9.721 1.00 89.12 270 GLU A N 1
ATOM 2162 C CA . GLU A 1 270 ? -10.495 -34.402 -10.315 1.00 89.12 270 GLU A CA 1
ATOM 2163 C C . GLU A 1 270 ? -10.286 -32.910 -10.628 1.00 89.12 270 GLU A C 1
ATOM 2165 O O . GLU A 1 270 ? -10.579 -32.443 -11.730 1.00 89.12 270 GLU A O 1
ATOM 2170 N N . GLN A 1 271 ? -9.673 -32.155 -9.708 1.00 88.19 271 GLN A N 1
ATOM 2171 C CA . GLN A 1 271 ? -9.333 -30.747 -9.937 1.00 88.19 271 GLN A CA 1
ATOM 2172 C C . GLN A 1 271 ? -8.331 -30.554 -11.082 1.00 88.19 271 GLN A C 1
ATOM 2174 O O . GLN A 1 271 ? -8.448 -29.581 -11.833 1.00 88.19 271 GLN A O 1
ATOM 2179 N N . GLN A 1 272 ? -7.350 -31.450 -11.238 1.00 85.62 272 GLN A N 1
ATOM 2180 C CA . GLN A 1 272 ? -6.417 -31.390 -12.365 1.00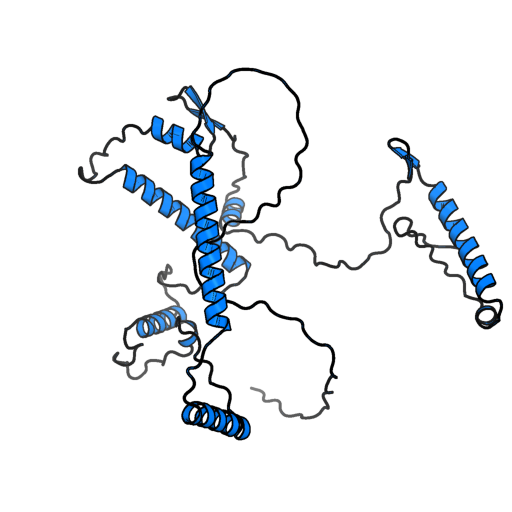 85.62 272 GLN A CA 1
ATOM 2181 C C . GLN A 1 272 ? -7.099 -31.722 -13.693 1.00 85.62 272 GLN A C 1
ATOM 2183 O O . GLN A 1 272 ? -6.876 -31.001 -14.666 1.00 85.62 272 GLN A O 1
ATOM 2188 N N . HIS A 1 273 ? -7.959 -32.743 -13.724 1.00 83.38 273 HIS A N 1
ATOM 2189 C CA . HIS A 1 273 ? -8.713 -33.117 -14.922 1.00 83.38 273 HIS A CA 1
ATOM 2190 C C . HIS A 1 273 ? -9.619 -31.970 -15.381 1.00 83.38 273 HIS A C 1
ATOM 2192 O O . HIS A 1 273 ? -9.525 -31.507 -16.516 1.00 83.38 273 HIS A O 1
ATOM 2198 N N . ARG A 1 274 ? -10.376 -31.385 -14.446 1.00 83.88 274 ARG A N 1
ATOM 2199 C CA . ARG A 1 274 ? -11.245 -30.232 -14.707 1.00 83.88 274 ARG A CA 1
ATOM 2200 C C . ARG A 1 274 ? -10.465 -29.006 -15.188 1.00 83.88 274 ARG A C 1
ATOM 2202 O O . ARG A 1 274 ? -10.924 -28.263 -16.053 1.00 83.88 274 ARG A O 1
ATOM 2209 N N . ALA A 1 275 ? -9.259 -28.778 -14.664 1.00 82.69 275 ALA A N 1
ATOM 2210 C CA . ALA A 1 275 ? -8.394 -27.695 -15.132 1.00 82.69 275 ALA A CA 1
ATOM 2211 C C . ALA A 1 275 ? -7.854 -27.932 -16.55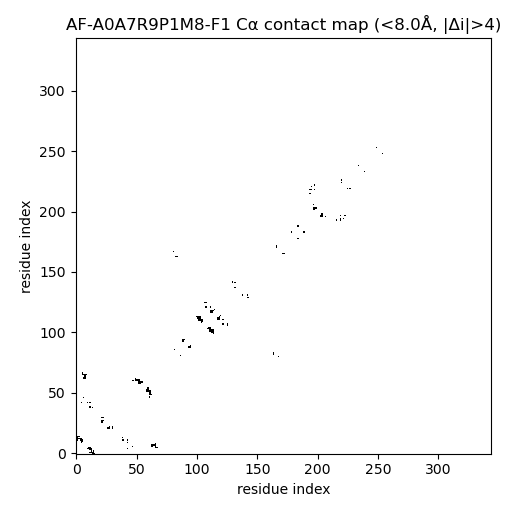6 1.00 82.69 275 ALA A C 1
ATOM 2213 O O . ALA A 1 275 ? -7.678 -26.967 -17.306 1.00 82.69 275 ALA A O 1
ATOM 2214 N N . LEU A 1 276 ? -7.591 -29.186 -16.936 1.00 81.19 276 LEU A N 1
ATOM 2215 C CA . LEU A 1 276 ? -7.180 -29.567 -18.290 1.00 81.19 276 LEU A CA 1
ATOM 2216 C C . LEU A 1 276 ? -8.344 -29.462 -19.285 1.00 81.19 276 LEU A C 1
ATOM 2218 O O . LEU A 1 276 ? -8.156 -28.906 -20.365 1.00 81.19 276 LEU A O 1
ATOM 2222 N N . GLU A 1 277 ? -9.554 -29.875 -18.910 1.00 78.69 277 GLU A N 1
ATOM 2223 C CA . GLU A 1 277 ? -10.778 -29.698 -19.710 1.00 78.69 277 GLU A CA 1
ATOM 2224 C C . GLU A 1 277 ? -11.094 -28.223 -19.979 1.00 78.69 277 GLU A C 1
ATOM 2226 O O . GLU A 1 277 ? -11.396 -27.829 -21.105 1.00 78.69 277 GLU A O 1
ATOM 2231 N N . ILE A 1 278 ? -10.945 -27.355 -18.975 1.00 76.12 278 ILE A N 1
ATOM 2232 C CA . ILE A 1 278 ? -11.126 -25.906 -19.155 1.00 76.12 278 ILE A CA 1
ATOM 2233 C C . ILE A 1 278 ? -10.062 -25.327 -20.102 1.00 76.12 278 ILE A C 1
ATOM 2235 O O . ILE A 1 278 ? -10.331 -24.377 -20.837 1.00 76.12 278 ILE A O 1
ATOM 2239 N N . ARG A 1 279 ? -8.837 -25.869 -20.101 1.00 71.69 279 ARG A N 1
ATOM 2240 C CA . ARG A 1 279 ? -7.778 -25.426 -21.021 1.00 71.69 279 ARG A CA 1
ATOM 2241 C C . ARG A 1 279 ? -8.021 -25.904 -22.447 1.00 71.69 279 ARG A C 1
ATOM 2243 O O . ARG A 1 279 ? -7.863 -25.113 -23.368 1.00 71.69 279 ARG A O 1
ATOM 2250 N N . THR A 1 280 ? -8.417 -27.158 -22.626 1.00 70.56 280 THR A N 1
ATOM 2251 C CA . THR A 1 280 ? -8.678 -27.746 -23.948 1.00 70.56 280 THR A CA 1
ATOM 2252 C C . THR A 1 280 ? -9.937 -27.162 -24.592 1.00 70.56 280 THR A C 1
ATOM 2254 O O . THR A 1 280 ? -9.900 -26.804 -25.766 1.00 70.56 280 THR A O 1
ATOM 2257 N N . SER A 1 281 ? -11.009 -26.936 -23.827 1.00 65.81 281 SER A N 1
ATOM 2258 C CA . SER A 1 281 ? -12.206 -26.224 -24.310 1.00 65.81 281 SER A CA 1
ATOM 2259 C C . SER A 1 281 ? -11.914 -24.767 -24.696 1.00 65.81 281 SER A C 1
ATOM 2261 O O . SER A 1 281 ? -12.406 -24.295 -25.718 1.00 65.81 281 SER A O 1
ATOM 2263 N N . LYS A 1 282 ? -11.041 -24.060 -23.960 1.00 60.38 282 LYS A N 1
ATOM 2264 C CA . LYS A 1 282 ? -10.588 -22.708 -24.345 1.00 60.38 282 LYS A CA 1
ATOM 2265 C C . LYS A 1 282 ? -9.785 -22.661 -25.640 1.00 60.38 282 LYS A C 1
ATOM 2267 O O . LYS A 1 282 ? -9.854 -21.656 -26.338 1.00 60.38 282 LYS A O 1
ATOM 2272 N N . ILE A 1 283 ? -9.024 -23.709 -25.946 1.00 55.09 283 ILE A N 1
ATOM 2273 C CA . ILE A 1 283 ? -8.268 -23.804 -27.201 1.00 55.09 283 ILE A CA 1
ATOM 2274 C C . ILE A 1 283 ? -9.224 -24.053 -28.379 1.00 55.09 283 ILE A C 1
ATOM 2276 O O . ILE A 1 283 ? -9.032 -23.463 -29.435 1.00 55.09 283 ILE A O 1
ATOM 2280 N N . ARG A 1 284 ? -10.303 -24.827 -28.184 1.00 53.19 284 ARG A N 1
ATOM 2281 C CA . ARG A 1 284 ? -11.320 -25.081 -29.225 1.00 53.19 284 ARG A CA 1
ATOM 2282 C C . ARG A 1 284 ? -12.194 -23.864 -29.560 1.00 53.19 284 ARG A C 1
ATOM 2284 O O . ARG A 1 284 ? -12.649 -23.755 -30.686 1.00 53.19 284 ARG A O 1
ATOM 2291 N N . ILE A 1 285 ? -12.388 -22.931 -28.624 1.00 52.12 285 ILE A N 1
ATOM 2292 C CA . ILE A 1 285 ? -13.171 -21.695 -28.851 1.00 52.12 285 ILE A CA 1
ATOM 2293 C C . ILE A 1 285 ? -12.314 -20.565 -29.471 1.00 52.12 285 ILE A C 1
ATOM 2295 O O . ILE A 1 285 ? -12.845 -19.588 -29.987 1.00 52.12 285 ILE A O 1
ATOM 2299 N N . GLY A 1 286 ? -10.980 -20.677 -29.454 1.00 42.22 286 GLY A N 1
ATOM 2300 C CA . GLY A 1 286 ? -10.063 -19.635 -29.945 1.00 42.22 286 GLY A CA 1
ATOM 2301 C C . GLY A 1 286 ? -9.679 -19.720 -31.427 1.00 42.22 286 GLY A C 1
ATOM 2302 O O . GLY A 1 286 ? -8.783 -18.990 -31.841 1.00 42.22 286 GLY A O 1
ATOM 2303 N N . GLY A 1 287 ? -10.298 -20.618 -32.199 1.00 39.62 287 GLY A N 1
ATOM 2304 C CA . GLY A 1 287 ? -9.853 -20.998 -33.541 1.00 39.62 287 GLY A CA 1
ATOM 2305 C C . GLY A 1 287 ? -10.932 -20.943 -34.619 1.00 39.62 287 GLY A C 1
ATOM 2306 O O . GLY A 1 287 ? -10.971 -21.838 -35.449 1.00 39.62 287 GLY A O 1
ATOM 2307 N N . GLU A 1 288 ? -11.798 -19.928 -34.637 1.00 35.62 288 GLU A N 1
ATOM 2308 C CA . GLU A 1 288 ? -12.589 -19.626 -35.839 1.00 35.62 288 GLU A CA 1
ATOM 2309 C C . GLU A 1 288 ? -12.691 -18.107 -36.035 1.00 35.62 288 GLU A C 1
ATOM 2311 O O . GLU A 1 288 ? -13.500 -17.405 -35.434 1.00 35.62 288 GLU A O 1
ATOM 2316 N N . SER A 1 289 ? -11.782 -17.589 -36.861 1.00 36.44 289 SER A N 1
ATOM 2317 C CA . SER A 1 289 ? -11.841 -16.244 -37.424 1.00 36.44 289 SER A CA 1
ATOM 2318 C C . SER A 1 289 ? -12.812 -16.268 -38.604 1.00 36.44 289 SER A C 1
ATOM 2320 O O . SER A 1 289 ? -12.449 -16.753 -39.675 1.00 36.44 289 SER A O 1
ATOM 2322 N N . ARG A 1 290 ? -14.006 -15.689 -38.446 1.00 36.25 290 ARG A N 1
ATOM 2323 C CA . ARG A 1 290 ? -14.814 -15.218 -39.579 1.00 36.25 290 ARG A CA 1
ATOM 2324 C C . ARG A 1 290 ? -14.848 -13.694 -39.583 1.00 36.25 290 ARG A C 1
ATOM 2326 O O . ARG A 1 290 ? -15.218 -13.059 -38.600 1.00 36.25 290 ARG A O 1
ATOM 2333 N N . ARG A 1 291 ? -14.400 -13.143 -40.714 1.00 35.22 291 ARG A N 1
ATOM 2334 C CA . ARG A 1 291 ? -14.588 -11.759 -41.154 1.00 35.22 291 ARG A CA 1
ATOM 2335 C C . ARG A 1 291 ? -16.083 -11.447 -41.246 1.00 35.22 291 ARG A C 1
ATOM 2337 O O . ARG A 1 291 ? -16.786 -12.178 -41.933 1.00 35.22 291 ARG A O 1
ATOM 2344 N N . SER A 1 292 ? -16.501 -10.319 -40.684 1.00 32.56 292 SER A N 1
ATOM 2345 C CA . SER A 1 292 ? -17.542 -9.465 -41.268 1.00 32.56 292 SER A CA 1
ATOM 2346 C C . SER A 1 292 ? -17.514 -8.085 -40.608 1.00 32.56 292 SER A C 1
ATOM 2348 O O . SER A 1 292 ? -17.486 -7.963 -39.382 1.00 32.56 292 SER A O 1
ATOM 2350 N N . GLU A 1 293 ? -17.464 -7.059 -41.451 1.00 32.94 293 GLU A N 1
ATOM 2351 C CA . GLU A 1 293 ? -17.732 -5.659 -41.129 1.00 32.94 293 GLU A CA 1
ATOM 2352 C C . GLU A 1 293 ? -19.160 -5.493 -40.592 1.00 32.94 293 GLU A C 1
ATOM 2354 O O . GLU A 1 293 ? -20.066 -6.125 -41.116 1.00 32.94 293 GLU A O 1
ATOM 2359 N N . GLU A 1 294 ? -19.363 -4.662 -39.564 1.00 31.78 294 GLU A N 1
ATOM 2360 C CA . GLU A 1 294 ? -20.215 -3.461 -39.640 1.00 31.78 294 GLU A CA 1
ATOM 2361 C C . GLU A 1 294 ? -20.318 -2.726 -38.293 1.00 31.78 294 GLU A C 1
ATOM 2363 O O . GLU A 1 294 ? -20.197 -3.290 -37.205 1.00 31.78 294 GLU A O 1
ATOM 2368 N N . LYS A 1 295 ? -20.505 -1.409 -38.398 1.00 35.34 295 LYS A N 1
ATOM 2369 C CA . LYS A 1 295 ? -20.701 -0.448 -37.308 1.00 35.34 295 LYS A CA 1
ATOM 2370 C C . LYS A 1 295 ? -22.105 -0.590 -36.712 1.00 35.34 295 LYS A C 1
ATOM 2372 O O . LYS A 1 295 ? -23.063 -0.621 -37.467 1.00 35.34 295 LYS A O 1
ATOM 2377 N N . SER A 1 296 ? -22.247 -0.446 -35.392 1.00 30.84 296 SER A N 1
ATOM 2378 C CA . SER A 1 296 ? -23.184 0.523 -34.785 1.00 30.84 296 SER A CA 1
ATOM 2379 C C . SER A 1 296 ? -23.070 0.564 -33.251 1.00 30.84 296 SER A C 1
ATOM 2381 O O . SER A 1 296 ? -22.590 -0.360 -32.598 1.00 30.84 296 SER A O 1
ATOM 2383 N N . ASN A 1 297 ? -23.440 1.720 -32.699 1.00 32.56 297 ASN A N 1
ATOM 2384 C CA . ASN A 1 297 ? -23.334 2.145 -31.305 1.00 32.56 297 ASN A CA 1
ATOM 2385 C C . ASN A 1 297 ? -24.454 1.582 -30.411 1.00 32.56 297 ASN A C 1
ATOM 2387 O O . ASN A 1 297 ? -25.617 1.765 -30.741 1.00 32.56 297 ASN A O 1
ATOM 2391 N N . GLN A 1 298 ? -24.114 1.054 -29.226 1.00 36.97 298 GLN A N 1
ATOM 2392 C CA . GLN A 1 298 ? -24.558 1.519 -27.888 1.00 36.97 298 GLN A CA 1
ATOM 2393 C C . GLN A 1 298 ? -24.152 0.510 -26.780 1.00 36.97 298 GLN A C 1
ATOM 2395 O O . GLN A 1 298 ? -23.981 -0.675 -27.062 1.00 36.97 298 GLN A O 1
ATOM 2400 N N . PRO A 1 299 ? -23.940 0.942 -25.515 1.00 36.78 299 PRO A N 1
ATOM 2401 C CA . PRO A 1 299 ? -23.301 0.113 -24.491 1.00 36.78 299 PRO A CA 1
ATOM 2402 C C . PRO A 1 299 ? -24.300 -0.509 -23.495 1.00 36.78 299 PRO A C 1
ATOM 2404 O O . PRO A 1 299 ? -25.165 0.204 -22.989 1.00 36.78 299 PRO A O 1
ATOM 2407 N N . PRO A 1 300 ? -24.089 -1.759 -23.028 1.00 33.25 300 PRO A N 1
ATOM 2408 C CA . PRO A 1 300 ? -24.659 -2.188 -21.758 1.00 33.25 300 PRO A CA 1
ATOM 2409 C C . PRO A 1 300 ? -23.589 -2.424 -20.677 1.00 33.25 300 PRO A C 1
ATOM 2411 O O . PRO A 1 300 ? -22.677 -3.242 -20.783 1.00 33.25 300 PRO A O 1
ATOM 2414 N N . ARG A 1 301 ? -23.741 -1.635 -19.608 1.00 32.31 301 ARG A N 1
ATOM 2415 C CA . ARG A 1 301 ? -23.526 -1.918 -18.174 1.00 32.31 301 ARG A CA 1
ATOM 2416 C C . ARG A 1 301 ? -22.542 -3.040 -17.784 1.00 32.31 301 ARG A C 1
ATOM 2418 O O . ARG A 1 301 ? -22.839 -4.230 -17.805 1.00 32.31 301 ARG A O 1
ATOM 2425 N N . LYS A 1 302 ? -21.400 -2.622 -17.222 1.00 32.38 302 LYS A N 1
ATOM 2426 C CA . LYS A 1 302 ? -20.428 -3.476 -16.517 1.00 32.38 302 LYS A CA 1
ATOM 2427 C C . LYS A 1 302 ? -20.946 -3.900 -15.134 1.00 32.38 302 LYS A C 1
ATOM 2429 O O . LYS A 1 302 ? -20.835 -3.156 -14.162 1.00 32.38 302 LYS A O 1
ATOM 2434 N N . GLY A 1 303 ? -21.427 -5.137 -15.038 1.00 32.59 303 GLY A N 1
ATOM 2435 C CA . GLY A 1 303 ? -21.543 -5.878 -13.781 1.00 32.59 303 GLY A CA 1
ATOM 2436 C C . GLY A 1 303 ? -20.166 -6.230 -13.197 1.00 32.59 303 GLY A C 1
ATOM 2437 O O . GLY A 1 303 ? -19.216 -6.558 -13.910 1.00 32.59 303 GLY A O 1
ATOM 2438 N N . ARG A 1 304 ? -20.045 -6.122 -11.870 1.00 38.66 304 ARG A N 1
ATOM 2439 C CA . ARG A 1 304 ? -18.828 -6.327 -11.064 1.00 38.66 304 ARG A CA 1
ATOM 2440 C C . ARG A 1 304 ? -18.304 -7.770 -11.166 1.00 38.66 304 ARG A C 1
ATOM 2442 O O . ARG A 1 304 ? -18.719 -8.646 -10.418 1.00 38.66 304 ARG A O 1
ATOM 2449 N N . GLY A 1 305 ? -17.302 -7.990 -12.016 1.00 31.95 305 GLY A N 1
ATOM 2450 C CA . GLY A 1 305 ? -16.481 -9.206 -12.037 1.00 31.95 305 GLY A CA 1
ATOM 2451 C C . GLY A 1 305 ? -15.265 -9.092 -11.113 1.00 31.95 305 GLY A C 1
ATOM 2452 O O . GLY A 1 305 ? -14.279 -8.424 -11.423 1.00 31.95 305 GLY A O 1
ATOM 2453 N N . LYS A 1 306 ? -15.344 -9.743 -9.954 1.00 35.47 306 LYS A N 1
ATOM 2454 C CA . LYS A 1 306 ? -14.329 -9.811 -8.892 1.00 35.47 306 LYS A CA 1
ATOM 2455 C C . LYS A 1 306 ? -13.033 -10.455 -9.422 1.00 35.47 306 LYS A C 1
ATOM 2457 O O . LYS A 1 306 ? -12.954 -11.669 -9.581 1.00 35.47 306 LYS A O 1
ATOM 2462 N N . LYS A 1 307 ? -11.995 -9.645 -9.671 1.00 31.36 307 LYS A N 1
ATOM 2463 C CA . LYS A 1 307 ? -10.620 -10.113 -9.929 1.00 31.36 307 LYS A CA 1
ATOM 2464 C C . LYS A 1 307 ? -10.140 -10.959 -8.746 1.00 31.36 307 LYS A C 1
ATOM 2466 O O . LYS A 1 307 ? -9.885 -10.416 -7.672 1.00 31.36 307 LYS A O 1
ATOM 2471 N N . ARG A 1 308 ? -9.964 -12.267 -8.947 1.00 33.69 308 ARG A N 1
ATOM 2472 C CA . ARG A 1 308 ? -9.088 -13.081 -8.100 1.00 33.69 308 ARG A CA 1
ATOM 2473 C C . ARG A 1 308 ? -7.724 -13.193 -8.766 1.00 33.69 308 ARG A C 1
ATOM 2475 O O . ARG A 1 308 ? -7.583 -13.656 -9.891 1.00 33.69 308 ARG A O 1
ATOM 2482 N N . SER A 1 309 ? -6.760 -12.666 -8.028 1.00 33.56 309 SER A N 1
ATOM 2483 C CA . SER A 1 309 ? -5.321 -12.767 -8.189 1.00 33.56 309 SER A CA 1
ATOM 2484 C C . SER A 1 309 ? -4.875 -14.167 -8.596 1.00 33.56 309 SER A C 1
ATOM 2486 O O . SER A 1 309 ? -5.185 -15.143 -7.914 1.00 33.56 309 SER A O 1
ATOM 2488 N N . GLY A 1 310 ? -4.084 -14.236 -9.665 1.00 37.31 310 GLY A N 1
ATOM 2489 C CA . GLY A 1 310 ? -3.175 -15.348 -9.870 1.00 37.31 310 GLY A CA 1
ATOM 2490 C C . GLY A 1 310 ? -2.111 -15.329 -8.779 1.00 37.31 310 GLY A C 1
ATOM 2491 O O . GLY A 1 310 ? -1.508 -14.289 -8.517 1.00 37.31 310 GLY A O 1
ATOM 2492 N N . ASP A 1 311 ? -1.883 -16.478 -8.156 1.00 35.12 311 ASP A N 1
ATOM 2493 C CA . ASP A 1 311 ? -0.652 -16.721 -7.427 1.00 35.12 311 ASP A CA 1
ATOM 2494 C C . ASP A 1 311 ? -0.217 -18.177 -7.625 1.00 35.12 311 ASP A C 1
ATOM 2496 O O . ASP A 1 311 ? -0.975 -19.120 -7.421 1.00 35.12 311 ASP A O 1
ATOM 2500 N N . LYS A 1 312 ? 1.034 -18.282 -8.073 1.00 36.03 312 LYS A N 1
ATOM 2501 C CA . LYS A 1 312 ? 2.053 -19.266 -7.704 1.00 36.03 312 LYS A CA 1
ATOM 2502 C C . LYS A 1 312 ? 1.696 -20.757 -7.680 1.00 36.03 312 LYS A C 1
ATOM 2504 O O . LYS A 1 312 ? 1.086 -21.295 -6.764 1.00 36.03 312 LYS A O 1
ATOM 2509 N N . LYS A 1 313 ? 2.353 -21.440 -8.622 1.00 32.38 313 LYS A N 1
ATOM 2510 C CA . LYS A 1 313 ? 3.139 -22.669 -8.416 1.00 32.38 313 LYS A CA 1
ATOM 2511 C C . LYS A 1 313 ? 3.459 -22.957 -6.931 1.00 32.38 313 LYS A C 1
ATOM 2513 O O . LYS A 1 313 ? 4.267 -22.263 -6.325 1.00 32.38 313 LYS A O 1
ATOM 2518 N N . GLY A 1 314 ? 2.852 -24.030 -6.423 1.00 33.28 314 GLY A N 1
ATOM 2519 C CA . GLY A 1 314 ? 3.460 -25.077 -5.595 1.00 33.28 314 GLY A CA 1
ATOM 2520 C C . GLY A 1 314 ? 4.148 -24.694 -4.282 1.00 33.28 314 GLY A C 1
ATOM 2521 O O . GLY A 1 314 ? 5.302 -24.281 -4.287 1.00 33.28 314 GLY A O 1
ATOM 2522 N N . LYS A 1 315 ? 3.494 -25.018 -3.159 1.00 35.44 315 LYS A N 1
ATOM 2523 C CA . LYS A 1 315 ? 3.952 -25.969 -2.115 1.00 35.44 315 LYS A CA 1
ATOM 2524 C C . LYS A 1 315 ? 3.180 -25.715 -0.814 1.00 35.44 315 LYS A C 1
ATOM 2526 O O . LYS A 1 315 ? 3.141 -24.591 -0.331 1.00 35.44 315 LYS A O 1
ATOM 2531 N N . GLY A 1 316 ? 2.663 -26.787 -0.212 1.00 33.31 316 GLY A N 1
ATOM 2532 C CA . GLY A 1 316 ? 2.294 -26.815 1.207 1.00 33.31 316 GLY A CA 1
ATOM 2533 C C . GLY A 1 316 ? 0.798 -26.919 1.485 1.00 33.31 316 GLY A C 1
ATOM 2534 O O . GLY A 1 316 ? 0.093 -25.922 1.575 1.00 33.31 316 GLY A O 1
ATOM 2535 N N . SER A 1 317 ? 0.347 -28.151 1.699 1.00 37.59 317 SER A N 1
ATOM 2536 C CA . SER A 1 317 ? -0.854 -28.511 2.453 1.00 37.59 317 SER A CA 1
ATOM 2537 C C . SER A 1 317 ? -0.951 -27.739 3.779 1.00 37.59 317 SER A C 1
ATOM 2539 O O . SER A 1 317 ? -0.021 -27.791 4.587 1.00 37.59 317 SER A O 1
ATOM 2541 N N . GLY A 1 318 ? -2.080 -27.075 4.041 1.00 34.59 318 GLY A N 1
ATOM 2542 C CA . GLY A 1 318 ? -2.285 -26.308 5.271 1.00 34.59 318 GLY A CA 1
ATOM 2543 C C . GLY A 1 318 ? -3.759 -26.058 5.577 1.00 34.59 318 GLY A C 1
ATOM 2544 O O . GLY A 1 318 ? -4.362 -25.135 5.048 1.00 34.59 318 GLY A O 1
ATOM 2545 N N . LYS A 1 319 ? -4.295 -26.930 6.432 1.00 37.19 319 LYS A N 1
ATOM 2546 C CA . LYS A 1 319 ? -5.598 -26.960 7.118 1.00 37.19 319 LYS A CA 1
ATOM 2547 C C . LYS A 1 319 ? -6.321 -25.609 7.299 1.00 37.19 319 LYS A C 1
ATOM 2549 O O . LYS A 1 319 ? -5.741 -24.633 7.769 1.00 37.19 319 LYS A O 1
ATOM 2554 N N . ARG A 1 320 ? -7.635 -25.612 7.033 1.00 34.03 320 ARG A N 1
ATOM 2555 C CA . ARG A 1 320 ? -8.596 -24.570 7.449 1.00 34.03 320 ARG A CA 1
ATOM 2556 C C . ARG A 1 320 ? -8.718 -24.571 8.987 1.00 34.03 320 ARG A C 1
ATOM 2558 O O . ARG A 1 320 ? -8.799 -25.659 9.555 1.00 34.03 320 ARG A O 1
ATOM 2565 N N . PRO A 1 321 ? -8.763 -23.416 9.677 1.00 38.00 321 PRO A N 1
ATOM 2566 C CA . PRO A 1 321 ? -9.075 -23.385 11.101 1.00 38.00 321 PRO A CA 1
ATOM 2567 C C . PRO A 1 321 ? -10.595 -23.443 11.313 1.00 38.00 321 PRO A C 1
ATOM 2569 O O . PRO A 1 321 ? -11.325 -22.563 10.860 1.00 38.00 321 PRO A O 1
ATOM 2572 N N . ALA A 1 322 ? -11.052 -24.489 12.000 1.00 34.38 322 ALA A N 1
ATOM 2573 C CA . ALA A 1 322 ? -12.397 -24.581 12.547 1.00 34.38 322 ALA A CA 1
ATOM 2574 C C . ALA A 1 322 ? -12.512 -23.750 13.842 1.00 34.38 322 ALA A C 1
ATOM 2576 O O . ALA A 1 322 ? -11.584 -23.682 14.648 1.00 34.38 322 ALA A O 1
ATOM 2577 N N . THR A 1 323 ? -13.655 -23.081 13.946 1.00 36.06 323 THR A N 1
ATOM 2578 C CA . THR A 1 323 ? -14.402 -22.598 15.120 1.00 36.06 323 THR A CA 1
ATOM 2579 C C . THR A 1 323 ? -13.813 -22.850 16.521 1.00 36.06 323 THR A C 1
ATOM 2581 O O . THR A 1 323 ? -13.611 -23.981 16.949 1.00 36.06 323 THR A O 1
ATOM 2584 N N . LYS A 1 324 ? -13.624 -21.759 17.282 1.00 37.09 324 LYS A N 1
ATOM 2585 C CA . LYS A 1 324 ? -13.373 -21.769 18.736 1.00 37.09 324 LYS A CA 1
ATOM 2586 C C . LYS A 1 324 ? -14.680 -22.027 19.507 1.00 37.09 324 LYS A C 1
ATOM 2588 O O . LYS A 1 324 ? -15.667 -21.369 19.179 1.00 37.09 324 LYS A O 1
ATOM 2593 N N . PRO A 1 325 ? -14.689 -22.849 20.572 1.00 35.91 325 PRO A N 1
ATOM 2594 C CA . PRO A 1 325 ? -15.744 -22.808 21.576 1.00 35.91 325 PRO A CA 1
ATOM 2595 C C . PRO A 1 325 ? -15.480 -21.725 22.641 1.00 35.91 325 PRO A C 1
ATOM 2597 O O . PRO A 1 325 ? -14.352 -21.265 22.842 1.00 35.91 325 PRO A O 1
ATOM 2600 N N . ARG A 1 326 ? -16.578 -21.302 23.276 1.00 31.86 326 ARG A N 1
ATOM 2601 C CA . ARG A 1 326 ? -16.704 -20.300 24.346 1.00 31.86 326 ARG A CA 1
ATOM 2602 C C . ARG A 1 326 ? -16.086 -20.761 25.679 1.00 31.86 326 ARG A C 1
ATOM 2604 O O . ARG A 1 326 ? -16.262 -21.909 26.052 1.00 31.86 326 ARG A O 1
ATOM 2611 N N . GLY A 1 327 ? -15.531 -19.787 26.412 1.00 30.55 327 GLY A N 1
ATOM 2612 C CA . GLY A 1 327 ? -15.758 -19.561 27.853 1.00 30.55 327 GLY A CA 1
ATOM 2613 C C . GLY A 1 327 ? -15.007 -20.424 28.877 1.00 30.55 327 GLY A C 1
ATOM 2614 O O . GLY A 1 327 ? -15.156 -21.636 28.893 1.00 30.55 327 GLY A O 1
ATOM 2615 N N . GLY A 1 328 ? -14.287 -19.777 29.805 1.00 29.67 328 GLY A N 1
ATOM 2616 C CA . GLY A 1 328 ? -13.819 -20.425 31.037 1.00 29.67 328 GLY A CA 1
ATOM 2617 C C . GLY A 1 328 ? -12.773 -19.639 31.835 1.00 29.67 328 GLY A C 1
ATOM 2618 O O . GLY A 1 328 ? -11.585 -19.856 31.648 1.00 29.67 328 GLY A O 1
ATOM 2619 N N . MET A 1 329 ? -13.261 -18.738 32.697 1.00 34.47 329 MET A N 1
ATOM 2620 C CA . MET A 1 329 ? -12.701 -18.222 33.963 1.00 34.47 329 MET A CA 1
ATOM 2621 C C . MET A 1 329 ? -11.198 -17.903 34.097 1.00 34.47 329 MET A C 1
ATOM 2623 O O . MET A 1 329 ? -10.322 -18.763 34.074 1.00 34.47 329 MET A O 1
ATOM 2627 N N . GLY A 1 330 ? -10.926 -16.632 34.407 1.00 33.28 330 GLY A N 1
ATOM 2628 C CA . GLY A 1 330 ? -9.626 -16.151 34.854 1.00 33.28 330 GLY A CA 1
ATOM 2629 C C . GLY A 1 330 ? -9.214 -16.695 36.224 1.00 33.28 330 GLY A C 1
ATOM 2630 O O . GLY A 1 330 ? -10.006 -16.745 37.163 1.00 33.28 330 GLY A O 1
ATOM 2631 N N . ALA A 1 331 ? -7.930 -17.028 36.345 1.00 37.16 331 ALA A N 1
ATOM 2632 C CA . ALA A 1 331 ? -7.279 -17.269 37.622 1.00 37.16 331 ALA A CA 1
ATOM 2633 C C . ALA A 1 331 ? -6.576 -15.987 38.095 1.00 37.16 331 ALA A C 1
ATOM 2635 O O . ALA A 1 331 ? -5.681 -15.447 37.440 1.00 37.16 331 ALA A O 1
ATOM 2636 N N . ARG A 1 332 ? -7.040 -15.507 39.250 1.00 35.72 332 ARG A N 1
ATOM 2637 C CA . ARG A 1 332 ? -6.505 -14.404 40.050 1.00 35.72 332 ARG A CA 1
ATOM 2638 C C . ARG A 1 332 ? -5.022 -14.622 40.376 1.00 35.72 332 ARG A C 1
ATOM 2640 O O . ARG A 1 332 ? -4.635 -15.689 40.841 1.00 35.72 332 ARG A O 1
ATOM 2647 N N . ARG A 1 333 ? -4.212 -13.571 40.227 1.00 37.19 333 ARG A N 1
ATOM 2648 C CA . ARG A 1 333 ? -2.907 -13.453 40.895 1.00 37.19 333 ARG A CA 1
ATOM 2649 C C . ARG A 1 333 ? -3.139 -13.031 42.346 1.00 37.19 333 ARG A C 1
ATOM 2651 O O . ARG A 1 333 ? -3.842 -12.049 42.575 1.00 37.19 333 ARG A O 1
ATOM 2658 N N . LYS A 1 334 ? -2.533 -13.739 43.302 1.00 37.47 334 LYS A N 1
ATOM 2659 C CA . LYS A 1 334 ? -2.330 -13.251 44.675 1.00 37.47 334 LYS A CA 1
ATOM 2660 C C . LYS A 1 334 ? -0.852 -12.886 44.912 1.00 37.47 334 LYS A C 1
ATOM 2662 O O . LYS A 1 334 ? 0.003 -13.367 44.167 1.00 37.47 334 LYS A O 1
ATOM 2667 N N . PRO A 1 335 ? -0.582 -11.974 45.863 1.00 40.38 335 PRO A N 1
ATOM 2668 C CA . PRO A 1 335 ? 0.629 -11.160 45.925 1.00 40.38 335 PRO A CA 1
ATOM 2669 C C . PRO A 1 335 ? 1.685 -11.730 46.882 1.00 40.38 335 PRO A C 1
ATOM 2671 O O . PRO A 1 335 ? 1.359 -12.502 47.777 1.00 40.38 335 PRO A O 1
ATOM 2674 N N . GLY A 1 336 ? 2.926 -11.254 46.736 1.00 33.47 336 GLY A N 1
ATOM 2675 C CA . GLY A 1 336 ? 3.958 -11.341 47.773 1.00 33.47 336 GLY A CA 1
ATOM 2676 C C . GLY A 1 336 ? 5.146 -12.230 47.418 1.00 33.47 336 GLY A C 1
ATOM 2677 O O . GLY A 1 336 ? 5.096 -13.434 47.617 1.00 33.47 336 GLY A O 1
ATOM 2678 N N . GLN A 1 337 ? 6.233 -11.612 46.952 1.00 35.59 337 GLN A N 1
ATOM 2679 C CA . GLN A 1 337 ? 7.589 -11.956 47.392 1.00 35.59 337 GLN A CA 1
ATOM 2680 C C . GLN A 1 337 ? 8.548 -10.825 47.004 1.00 35.59 337 GLN A C 1
ATOM 2682 O O . GLN A 1 337 ? 8.876 -10.600 45.840 1.00 35.59 337 GLN A O 1
ATOM 2687 N N . THR A 1 338 ? 8.931 -10.066 48.022 1.00 37.31 338 THR A N 1
ATOM 2688 C CA . THR A 1 338 ? 10.069 -9.153 48.065 1.00 37.31 338 THR A CA 1
ATOM 2689 C C . THR A 1 338 ? 11.380 -9.939 48.080 1.00 37.31 338 THR A C 1
ATOM 2691 O O . THR A 1 338 ? 11.449 -11.018 48.658 1.00 37.31 338 THR A O 1
ATOM 2694 N N . THR A 1 339 ? 12.406 -9.366 47.442 1.00 39.72 339 THR A N 1
ATOM 2695 C CA . THR A 1 339 ? 13.875 -9.481 47.642 1.00 39.72 339 THR A CA 1
ATOM 2696 C C . THR A 1 339 ? 14.538 -9.331 46.263 1.00 39.72 339 THR A C 1
ATOM 2698 O O . THR A 1 339 ? 14.042 -9.836 45.269 1.00 39.72 339 THR A O 1
ATOM 2701 N N . GLY A 1 340 ? 15.631 -8.615 46.039 1.00 35.44 340 GLY A N 1
ATOM 2702 C CA . GLY A 1 340 ? 16.451 -7.759 46.870 1.00 35.44 340 GLY A CA 1
ATOM 2703 C C . GLY A 1 340 ? 17.308 -6.909 45.925 1.00 35.44 340 GLY A C 1
ATOM 2704 O O . GLY A 1 340 ? 17.756 -7.357 44.870 1.00 35.44 340 GLY A O 1
ATOM 2705 N N . ARG A 1 341 ? 17.490 -5.649 46.303 1.00 39.34 341 ARG A N 1
ATOM 2706 C CA . ARG A 1 341 ? 18.342 -4.652 45.657 1.00 39.34 341 ARG A CA 1
ATOM 2707 C C . ARG A 1 341 ? 19.806 -5.085 45.800 1.00 39.34 341 ARG A C 1
ATOM 2709 O O . ARG A 1 341 ? 20.282 -5.212 46.923 1.00 39.34 341 ARG A O 1
ATOM 2716 N N . LYS A 1 342 ? 20.547 -5.228 44.699 1.00 45.97 342 LYS A N 1
ATOM 2717 C CA . LYS A 1 342 ? 22.016 -5.140 44.724 1.00 45.97 342 LYS A CA 1
ATOM 2718 C C . LYS A 1 342 ? 22.465 -3.964 43.870 1.00 45.97 342 LYS A C 1
ATOM 2720 O O . LYS A 1 342 ? 22.337 -3.972 42.652 1.00 45.97 342 LYS A O 1
ATOM 2725 N N . ARG A 1 343 ? 22.958 -2.943 44.572 1.00 42.69 343 ARG A N 1
ATOM 2726 C CA . ARG A 1 343 ? 23.869 -1.927 44.054 1.00 42.69 343 ARG A CA 1
ATOM 2727 C C . ARG A 1 343 ? 25.200 -2.611 43.730 1.00 42.69 343 ARG A C 1
ATOM 2729 O O . ARG A 1 343 ? 25.783 -3.213 44.628 1.00 42.69 343 ARG A O 1
ATOM 2736 N N . ARG A 1 344 ? 25.670 -2.482 42.497 1.00 43.56 344 ARG A N 1
ATOM 2737 C CA . ARG A 1 344 ? 26.941 -1.834 42.156 1.00 43.56 344 ARG A CA 1
ATOM 2738 C C . ARG A 1 344 ? 26.976 -1.601 40.656 1.00 43.56 344 ARG A C 1
ATOM 2740 O O . ARG A 1 344 ? 26.575 -2.537 39.930 1.00 43.56 344 ARG A O 1
#

Organism: NCBI:txid61484

pLDDT: mean 73.62, std 20.8, range [29.67, 97.0]

Foldseek 3Di:
DFPDQQLVVLDGDDPDDDPPVCCVDPCNVVVVVVVVVVSNVVSVVVQVPADWDDDPNDTDGDGDPGPDDDDDPDDDPDPDDQAPVNVVCVVVVPDDDDDDQWDQDPVVRDTAGPDDDSNVVVVCVVPVDDDDDPPDDPPDDPVVVVVVVVVVVVVVVVVSVVVRVCVRVVPDDPPPDDPVDPDDDPVNVLVVVQLVCCPDPVSVPPPDDDPPHDDNPPSVVVDPDDPPPPPPDDDVVNVVVVVVVVVCCVVVVDPDDPVVVVVVVVVVVVVVVVVVVVVVVVVVVVPDDDDDDDDDDDDDDDDDDDDDDDDDDDDDDDDDDDDDDDDDDDDDDDDDDDDDDDDD

Sequence (344 aa):
MVQGVSLILVLPADDEKLGTQNLVRSDQDKYLKDLARDNAQLLINKIWELPSERIDEAIVVKLPPPSFILPRENPVPKPKPISKWQKYAQEKGITKKRKSKVTWDEVLKKWVPNYGYKRAEAEKQKDWLIELPGNADPLEDQYAKKMDIKKEKVAKNEFQRLKNLAVSKNIKVPRVGITTAEKSSSEQLGKALTVAKVSTASLGKFQAKLPKEKTAKKVGALLPTVKKRKQPYVTPEQEKKGNIKILDNILNKKPKLDVEKAVNREIFREQQHRALEIRTSKIRIGGESRRSEEKSNQPPRKGRGKKRSGDKKGKGSGKRPATKPRGGMGARRKPGQTTGRKRR

InterPro domains:
  IPR007023 Ribosomal biogenesis regulatory protein [PF04939] (11-165)

Solvent-accessible surface area (backbone atoms only — not comparable to full-atom values): 23059 Å² total; per-residue (Å²): 133,72,87,49,66,34,65,62,76,69,40,76,48,76,87,70,82,77,62,70,73,55,66,76,43,96,58,28,67,58,56,53,46,53,53,51,49,55,50,49,50,56,47,51,55,57,56,68,74,40,64,69,44,75,57,92,92,44,83,42,65,68,66,59,81,68,76,72,86,72,84,69,95,63,79,78,82,74,79,80,75,81,44,72,66,55,51,52,27,60,77,67,68,60,74,90,75,89,76,75,67,56,44,80,37,80,89,78,72,41,80,35,41,78,66,63,67,69,29,54,52,48,48,50,69,66,57,72,70,78,84,78,57,97,87,55,68,90,88,59,62,65,66,59,50,56,51,48,55,49,50,49,54,52,50,52,49,53,50,52,51,52,50,45,50,28,60,71,67,71,50,87,71,81,86,76,91,71,80,88,45,100,70,71,49,71,70,54,51,52,50,49,52,42,49,55,33,51,71,38,98,63,54,44,69,86,53,92,73,62,98,83,60,79,76,69,80,72,52,73,79,76,46,94,58,77,75,78,69,76,74,76,87,75,52,73,66,58,49,52,54,50,50,51,54,49,50,53,46,63,75,63,67,60,80,88,76,56,60,68,62,52,50,53,50,49,55,51,51,52,53,51,51,53,54,50,51,57,50,52,54,52,57,68,72,71,71,76,92,76,90,77,91,82,89,83,90,84,87,82,82,88,74,90,77,82,84,76,80,88,76,76,87,83,86,79,93,74,83,83,86,79,85,85,84,81,89,83,81,88,82,81,87,83,87,88,82,90,84,79,91,77,91,129

Secondary structure (DSSP, 8-state):
----EETTTTEE---SPP-TTTTSSTTHHHHHHHHHHHHHHHHHHHHHTSPEEEETTEEEE-PPPP-S-PPPSSPPPPPPPPPHHHHHHHHTT---PPPPSEEEETTTTEEEESSSHHHHHHHHHH-SS-PPPTTS-TTS-HHHHHHHHHHHHHHHHHHHHHHHHHHHTT------S---SSS--HHHHHHHHHHHHHHSTTTTSSS---TTPPP-TTGGGTS-----PPPPPPPHHHHHHHHHHHHHHHHH------HHHHHHHHHHHHHHHHHHHHHHHHHHHT--------------------------S------PPP-PPP---PPPP-----------

Mean predicted aligned error: 20.48 Å